Protein AF-A0A7S4KNK4-F1 (afdb_monomer)

Radius of gyration: 33.89 Å; Cα contacts (8 Å, |Δi|>4): 98; chains: 1; bounding box: 85×74×109 Å

Mean predicted aligned error: 18.56 Å

Organism: Guillardia theta (NCBI:txid55529)

Foldseek 3Di:
DDDDDDPDDPPPPPPPPPDPPPLVVLLVVLVVLLVVLLVQLVVCLVVLDLVSLVVSLVSLVVSLVSLVVSLVQLVCLLVVNDDDDDCDDCPDPVVVVSNVVSVVSNVSSVVSSVSSVVSSVVSVVSSCVSVDPDDDDDDDDDDDDDDDDDDDDDDPPPDDDDDDDDDDDDDDDDDDDDDDDDDDDD

Solvent-accessible surface area (backbone atoms only — not comparable to full-atom values): 12192 Å² total; per-residue (Å²): 137,84,86,83,84,80,84,77,78,80,76,82,76,78,74,75,79,68,68,85,71,55,60,70,60,50,53,52,51,52,50,55,52,50,54,52,45,51,55,49,44,51,52,25,65,74,67,60,39,64,71,54,35,49,53,44,44,52,54,44,54,54,50,42,52,51,46,52,53,52,42,53,55,26,50,38,29,46,74,68,49,75,88,68,93,77,79,63,52,67,88,41,74,62,24,44,49,50,32,54,47,28,44,52,49,33,54,52,43,54,52,50,41,53,51,48,52,52,52,42,54,51,49,54,52,51,40,50,58,66,76,51,88,80,83,88,90,81,85,87,82,83,88,82,88,80,90,80,85,88,87,78,90,84,84,85,85,80,83,83,80,85,80,88,88,84,85,86,88,79,89,78,86,88,84,87,82,83,88,84,86,81,82,85,89,135

Nearest PDB structures (foldseek):
  9had-assembly1_A  TM=7.479E-01  e=1.765E-01  Dermatophagoides farinae
  3l39-assembly1_A  TM=7.041E-01  e=2.746E+00  Bacteroides thetaiotaomicron VPI-5482
  6xmd-assembly1_B  TM=5.852E-01  e=2.223E+00  Thermochaetoides thermophila
  5j7y-assembly1_BC  TM=4.737E-01  e=8.770E+00  Ovis aries
  6ymy-assembly1_c  TM=3.583E-01  e=7.892E+00  Saccharomyces cerevisiae S288C

pLDDT: mean 70.15, std 20.58, range [33.59, 95.94]

Structure (mmCIF, N/CA/C/O backbone):
data_AF-A0A7S4KNK4-F1
#
_entry.id   AF-A0A7S4KNK4-F1
#
loop_
_atom_site.group_PDB
_atom_site.id
_atom_site.type_symbol
_atom_site.label_atom_id
_atom_site.label_alt_id
_atom_site.label_comp_id
_atom_site.label_asym_id
_atom_site.label_entity_id
_atom_site.label_seq_id
_atom_site.pdbx_PDB_ins_code
_atom_site.Cartn_x
_atom_site.Cartn_y
_atom_site.Cartn_z
_atom_site.occupancy
_atom_site.B_iso_or_equiv
_atom_site.auth_seq_id
_atom_site.auth_comp_id
_atom_site.auth_asym_id
_atom_site.auth_atom_id
_atom_site.pdbx_PDB_model_num
ATOM 1 N N . ASP A 1 1 ? -10.695 42.455 -49.113 1.00 53.22 1 ASP A N 1
ATOM 2 C CA . ASP A 1 1 ? -10.618 41.002 -49.326 1.00 53.22 1 ASP A CA 1
ATOM 3 C C . ASP A 1 1 ? -9.228 40.710 -49.850 1.00 53.22 1 ASP A C 1
ATOM 5 O O . ASP A 1 1 ? -8.854 41.323 -50.839 1.00 53.22 1 ASP A O 1
ATOM 9 N N . ASP A 1 2 ? -8.345 40.010 -49.150 1.00 49.38 2 ASP A N 1
ATOM 10 C CA . ASP A 1 2 ? -8.571 38.885 -48.242 1.00 49.38 2 ASP A CA 1
ATOM 11 C C . ASP A 1 2 ? -7.793 39.028 -46.924 1.00 49.38 2 ASP A C 1
ATOM 13 O O . ASP A 1 2 ? -6.618 39.401 -46.905 1.00 49.38 2 ASP A O 1
ATOM 17 N N . SER A 1 3 ? -8.489 38.727 -45.827 1.00 52.53 3 SER A N 1
ATOM 18 C CA . SER A 1 3 ? -7.924 38.469 -44.504 1.00 52.53 3 SER A CA 1
ATOM 19 C C . SER A 1 3 ? -7.577 36.985 -44.428 1.00 52.53 3 SER A C 1
ATOM 21 O O . SER A 1 3 ? -8.482 36.156 -44.406 1.00 52.53 3 SER A O 1
ATOM 23 N N . GLU A 1 4 ? -6.294 36.644 -44.363 1.00 60.75 4 GLU A N 1
ATOM 24 C CA . GLU A 1 4 ? -5.870 35.285 -44.020 1.00 60.75 4 GLU A CA 1
ATOM 25 C C . GLU A 1 4 ? -5.619 35.223 -42.510 1.00 60.75 4 GLU A C 1
ATOM 27 O O . GLU A 1 4 ? -4.623 35.731 -41.989 1.00 60.75 4 GLU A O 1
ATOM 32 N N . GLU A 1 5 ? -6.584 34.636 -41.804 1.00 57.47 5 GLU A N 1
ATOM 33 C CA . GLU A 1 5 ? -6.484 34.282 -40.395 1.00 57.47 5 GLU A CA 1
ATOM 34 C C . GLU A 1 5 ? -5.661 32.997 -40.242 1.00 57.47 5 GLU A C 1
ATOM 36 O O . GLU A 1 5 ? -6.123 31.897 -40.537 1.00 57.47 5 GLU A O 1
ATOM 41 N N . GLY A 1 6 ? -4.427 33.131 -39.759 1.00 46.84 6 GLY A N 1
ATOM 42 C CA . GLY A 1 6 ? -3.633 32.013 -39.258 1.00 46.84 6 GLY A CA 1
ATOM 43 C C . GLY A 1 6 ? -3.828 31.876 -37.753 1.00 46.84 6 GLY A C 1
ATOM 44 O O . GLY A 1 6 ? -3.065 32.449 -36.981 1.00 46.84 6 GLY A O 1
ATOM 45 N N . SER A 1 7 ? -4.862 31.145 -37.335 1.00 54.66 7 SER A N 1
ATOM 46 C CA . SER A 1 7 ? -5.068 30.763 -35.935 1.00 54.66 7 SER A CA 1
ATOM 47 C C . SER A 1 7 ? -4.079 29.649 -35.578 1.00 54.66 7 SER A C 1
ATOM 49 O O . SER A 1 7 ? -4.314 28.474 -35.852 1.00 54.66 7 SER A O 1
ATOM 51 N N . GLY A 1 8 ? -2.922 30.034 -35.040 1.00 44.44 8 GLY A N 1
ATOM 52 C CA . GLY A 1 8 ? -2.009 29.112 -34.375 1.00 44.44 8 GLY A CA 1
ATOM 53 C C . GLY A 1 8 ? -2.548 28.828 -32.981 1.00 44.44 8 GLY A C 1
ATOM 54 O O . GLY A 1 8 ? -2.386 29.652 -32.087 1.00 44.44 8 GLY A O 1
ATOM 55 N N . SER A 1 9 ? -3.234 27.700 -32.812 1.00 46.94 9 SER A N 1
ATOM 56 C CA . SER A 1 9 ? -3.520 27.161 -31.487 1.00 46.94 9 SER A CA 1
ATOM 57 C C . SER A 1 9 ? -2.204 26.669 -30.897 1.00 46.94 9 SER A C 1
ATOM 59 O O . SER A 1 9 ? -1.678 25.638 -31.315 1.00 46.94 9 SER A O 1
ATOM 61 N N . GLU A 1 10 ? -1.656 27.461 -29.984 1.00 48.28 10 GLU A N 1
ATOM 62 C CA . GLU A 1 10 ? -0.602 27.055 -29.066 1.00 48.28 10 GLU A CA 1
ATOM 63 C C . GLU A 1 10 ? -1.179 25.896 -28.242 1.00 48.28 10 GLU A C 1
ATOM 65 O O . GLU A 1 10 ? -2.102 26.078 -27.450 1.00 48.28 10 GLU A O 1
ATOM 70 N N . GLU A 1 11 ? -0.748 24.672 -28.549 1.00 49.72 11 GLU A N 1
ATOM 71 C CA . GLU A 1 11 ? -1.028 23.514 -27.710 1.00 49.72 11 GLU A CA 1
ATOM 72 C C . GLU A 1 11 ? -0.251 23.737 -26.411 1.00 49.72 11 GLU A C 1
ATOM 74 O O . GLU A 1 11 ? 0.980 23.729 -26.413 1.00 49.72 11 GLU A O 1
ATOM 79 N N . ASP A 1 12 ? -0.985 24.013 -25.331 1.00 43.31 12 ASP A N 1
ATOM 80 C CA . ASP A 1 12 ? -0.487 23.976 -23.962 1.00 43.31 12 ASP A CA 1
ATOM 81 C C . ASP A 1 12 ? 0.091 22.573 -23.713 1.00 43.31 12 ASP A C 1
ATOM 83 O O . ASP A 1 12 ? -0.617 21.617 -23.386 1.00 43.31 12 ASP A O 1
ATOM 87 N N . GLU A 1 13 ? 1.396 22.431 -23.938 1.00 51.00 13 GLU A N 1
ATOM 88 C CA . GLU A 1 13 ? 2.185 21.337 -23.400 1.00 51.00 13 GLU A CA 1
ATOM 89 C C . GLU A 1 13 ? 2.193 21.528 -21.881 1.00 51.00 13 GLU A C 1
ATOM 91 O O . GLU A 1 13 ? 3.055 22.206 -21.321 1.00 51.00 13 GLU A O 1
ATOM 96 N N . ASP A 1 14 ? 1.194 20.948 -21.213 1.00 45.91 14 ASP A N 1
ATOM 97 C CA . ASP A 1 14 ? 1.270 20.612 -19.797 1.00 45.91 14 ASP A CA 1
ATOM 98 C C . ASP A 1 14 ? 2.459 19.648 -19.638 1.00 45.91 14 ASP A C 1
ATOM 100 O O . ASP A 1 14 ? 2.319 18.420 -19.639 1.00 45.91 14 ASP A O 1
ATOM 104 N N . GLU A 1 15 ? 3.667 20.212 -19.558 1.00 47.59 15 GLU A N 1
ATOM 105 C CA . GLU A 1 15 ? 4.835 19.569 -18.985 1.00 47.59 15 GLU A CA 1
ATOM 106 C C . GLU A 1 15 ? 4.493 19.304 -17.516 1.00 47.59 15 GLU A C 1
ATOM 108 O O . GLU A 1 15 ? 4.833 20.066 -16.614 1.00 47.59 15 GLU A O 1
ATOM 113 N N . ASP A 1 16 ? 3.758 18.214 -17.288 1.00 43.91 16 ASP A N 1
ATOM 114 C CA . ASP A 1 16 ? 3.679 17.534 -16.008 1.00 43.91 16 ASP A CA 1
ATOM 115 C C . ASP A 1 16 ? 5.130 17.202 -15.649 1.00 43.91 16 ASP A C 1
ATOM 117 O O . ASP A 1 16 ? 5.716 16.220 -16.125 1.00 43.91 16 ASP A O 1
ATOM 121 N N . GLU A 1 17 ? 5.756 18.112 -14.896 1.00 44.28 17 GLU A N 1
ATOM 122 C CA . GLU A 1 17 ? 7.010 17.929 -14.183 1.00 44.28 17 GLU A CA 1
ATOM 123 C C . GLU A 1 17 ? 6.785 16.822 -13.149 1.00 44.28 17 GLU A C 1
ATOM 125 O O . GLU A 1 17 ? 6.760 17.040 -11.940 1.00 44.28 17 GLU A O 1
ATOM 130 N N . GLY A 1 18 ? 6.586 15.601 -13.644 1.00 46.00 18 GLY A N 1
ATOM 131 C CA . GLY A 1 18 ? 6.633 14.395 -12.861 1.00 46.00 18 GLY A CA 1
ATOM 132 C C . GLY A 1 18 ? 8.036 14.323 -12.302 1.00 46.00 18 GLY A C 1
ATOM 133 O O . GLY A 1 18 ? 8.962 13.906 -13.001 1.00 46.00 18 GLY A O 1
ATOM 134 N N . GLU A 1 19 ? 8.179 14.783 -11.058 1.00 52.16 19 GLU A N 1
ATOM 135 C CA . GLU A 1 19 ? 9.300 14.470 -10.191 1.00 52.16 19 GLU A CA 1
ATOM 136 C C . GLU A 1 19 ? 9.670 13.015 -10.473 1.00 52.16 19 GLU A C 1
ATOM 138 O O . GLU A 1 19 ? 8.791 12.146 -10.458 1.00 52.16 19 GLU A O 1
ATOM 143 N N . ASP A 1 20 ? 10.934 12.772 -10.829 1.00 52.50 20 ASP A N 1
ATOM 144 C CA . ASP A 1 20 ? 11.477 11.438 -11.064 1.00 52.50 20 ASP A CA 1
ATOM 145 C C . ASP A 1 20 ? 11.310 10.629 -9.765 1.00 52.50 20 ASP A C 1
ATOM 147 O O . ASP A 1 20 ? 12.212 10.530 -8.933 1.00 52.50 20 ASP A O 1
ATOM 151 N N . GLU A 1 21 ? 10.111 10.100 -9.529 1.00 59.12 21 GLU A N 1
ATOM 152 C CA . GLU A 1 21 ? 9.827 9.269 -8.383 1.00 59.12 21 GLU A CA 1
ATOM 153 C C . GLU A 1 21 ? 10.603 7.988 -8.627 1.00 59.12 21 GLU A C 1
ATOM 155 O O . GLU A 1 21 ? 10.196 7.136 -9.419 1.00 59.12 21 GLU A O 1
ATOM 160 N N . ASP A 1 22 ? 11.731 7.837 -7.941 1.00 73.00 22 ASP A N 1
ATOM 161 C CA . ASP A 1 22 ? 12.399 6.555 -7.817 1.00 73.00 22 ASP A CA 1
ATOM 162 C C . ASP A 1 22 ? 11.408 5.571 -7.172 1.00 73.00 22 ASP A C 1
ATOM 164 O O . ASP A 1 22 ? 11.349 5.423 -5.948 1.00 73.00 22 ASP A O 1
ATOM 168 N N . LEU A 1 23 ? 10.611 4.882 -7.998 1.00 76.06 23 LEU A N 1
ATOM 169 C CA . LEU A 1 23 ? 9.603 3.916 -7.558 1.00 76.06 23 LEU A CA 1
ATOM 170 C C . LEU A 1 23 ? 10.163 2.908 -6.537 1.00 76.06 23 LEU A C 1
ATOM 172 O O . LEU A 1 23 ? 9.460 2.615 -5.568 1.00 76.06 23 LEU A O 1
ATOM 176 N N . PRO A 1 24 ? 11.405 2.396 -6.670 1.00 78.25 24 PRO A N 1
ATOM 177 C CA . PRO A 1 24 ? 11.991 1.535 -5.645 1.00 78.25 24 PRO A CA 1
ATOM 178 C C . PRO A 1 24 ? 12.138 2.227 -4.282 1.00 78.25 24 PRO A C 1
ATOM 180 O O . PRO A 1 24 ? 11.849 1.625 -3.246 1.00 78.25 24 PRO A O 1
ATOM 183 N N . ASN A 1 25 ? 12.549 3.497 -4.266 1.00 83.38 25 ASN A N 1
ATOM 184 C CA . ASN A 1 25 ? 12.674 4.287 -3.040 1.00 83.38 25 ASN A CA 1
ATOM 185 C C . ASN A 1 25 ? 11.296 4.564 -2.430 1.00 83.38 25 ASN A C 1
ATOM 187 O O . ASN A 1 25 ? 11.129 4.441 -1.214 1.00 83.38 25 ASN A O 1
ATOM 191 N N . LEU A 1 26 ? 10.289 4.829 -3.267 1.00 86.62 26 LEU A N 1
ATOM 192 C CA . LEU A 1 26 ? 8.903 4.985 -2.832 1.00 86.62 26 LEU A CA 1
ATOM 193 C C . LEU A 1 26 ? 8.354 3.698 -2.197 1.00 86.62 26 LEU A C 1
ATOM 195 O O . LEU A 1 26 ? 7.814 3.744 -1.095 1.00 86.62 26 LEU A O 1
ATOM 199 N N . VAL A 1 27 ? 8.534 2.539 -2.838 1.00 88.38 27 VAL A N 1
ATOM 200 C CA . VAL A 1 27 ? 8.079 1.237 -2.313 1.00 88.38 27 VAL A CA 1
ATOM 201 C C . VAL A 1 27 ? 8.729 0.925 -0.964 1.00 88.38 27 VAL A C 1
ATOM 203 O O . VAL A 1 27 ? 8.041 0.491 -0.042 1.00 88.38 27 VAL A O 1
ATOM 206 N N . ASN A 1 28 ? 10.032 1.184 -0.818 1.00 90.56 28 ASN A N 1
ATOM 207 C CA . ASN A 1 28 ? 10.734 0.995 0.454 1.00 90.56 28 ASN A CA 1
ATOM 208 C C . ASN A 1 28 ? 10.228 1.960 1.543 1.00 90.56 28 ASN A C 1
ATOM 210 O O . ASN A 1 28 ? 10.037 1.554 2.689 1.00 90.56 28 ASN A O 1
ATOM 214 N N . SER A 1 29 ? 9.969 3.223 1.192 1.00 91.06 29 SER A N 1
ATOM 215 C CA . SER A 1 29 ? 9.400 4.218 2.112 1.00 91.06 29 SER A CA 1
ATOM 216 C C . SER A 1 29 ? 8.001 3.816 2.596 1.00 91.06 29 SER A C 1
ATOM 218 O O . SER A 1 29 ? 7.713 3.847 3.796 1.00 91.06 29 SER A O 1
ATOM 220 N N . LEU A 1 30 ? 7.141 3.360 1.681 1.00 91.94 30 LEU A N 1
ATOM 221 C CA . LEU A 1 30 ? 5.795 2.887 2.004 1.00 91.94 30 LEU A CA 1
ATOM 222 C C . LEU A 1 30 ? 5.817 1.642 2.896 1.00 91.94 30 LEU A C 1
ATOM 224 O O . LEU A 1 30 ? 4.987 1.525 3.796 1.00 91.94 30 LEU A O 1
ATOM 228 N N . GLU A 1 31 ? 6.787 0.745 2.714 1.00 92.50 31 GLU A N 1
ATOM 229 C CA . GLU A 1 31 ? 6.955 -0.416 3.592 1.00 92.50 31 GLU A CA 1
ATOM 230 C C . GLU A 1 31 ? 7.345 -0.009 5.019 1.00 92.50 31 GLU A C 1
ATOM 232 O O . GLU A 1 31 ? 6.756 -0.497 5.985 1.00 92.50 31 GLU A O 1
ATOM 237 N N . ALA A 1 32 ? 8.276 0.937 5.170 1.00 92.88 32 ALA A N 1
ATOM 238 C CA . ALA A 1 32 ? 8.652 1.463 6.482 1.00 92.88 32 ALA A CA 1
ATOM 239 C C . ALA A 1 32 ? 7.460 2.139 7.182 1.00 92.88 32 ALA A C 1
ATOM 241 O O . ALA A 1 32 ? 7.225 1.934 8.377 1.00 92.88 32 ALA A O 1
ATOM 242 N N . ARG A 1 33 ? 6.661 2.904 6.428 1.00 93.12 33 ARG A N 1
ATOM 243 C CA . ARG A 1 33 ? 5.430 3.531 6.930 1.00 93.12 33 ARG A CA 1
ATOM 244 C C . ARG A 1 33 ? 4.365 2.505 7.302 1.00 93.12 33 ARG A C 1
ATOM 246 O O . ARG A 1 33 ? 3.682 2.693 8.306 1.00 93.12 33 ARG A O 1
ATOM 253 N N . LEU A 1 34 ? 4.246 1.409 6.553 1.00 93.12 34 LEU A N 1
ATOM 254 C CA . LEU A 1 34 ? 3.358 0.300 6.895 1.00 93.12 34 LEU A CA 1
ATOM 255 C C . LEU A 1 34 ? 3.761 -0.363 8.210 1.00 93.12 34 LEU A C 1
ATOM 257 O O . LEU A 1 34 ? 2.896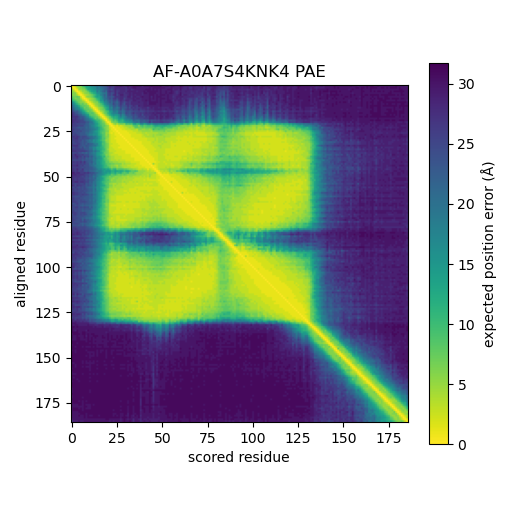 -0.662 9.033 1.00 93.12 34 LEU A O 1
ATOM 261 N N . GLU A 1 35 ? 5.053 -0.571 8.439 1.00 93.06 35 GLU A N 1
ATOM 262 C CA . GLU A 1 35 ? 5.523 -1.161 9.691 1.00 93.06 35 GLU A CA 1
ATOM 263 C C . GLU A 1 35 ? 5.278 -0.220 10.881 1.00 93.06 35 GLU A C 1
ATOM 265 O O . GLU A 1 35 ? 4.745 -0.636 11.914 1.00 93.06 35 GLU A O 1
ATOM 270 N N . ALA A 1 36 ? 5.538 1.080 10.711 1.00 92.44 36 ALA A N 1
ATOM 271 C CA . ALA A 1 36 ? 5.180 2.095 11.701 1.00 92.44 36 ALA A CA 1
ATOM 272 C C . ALA A 1 36 ? 3.667 2.109 11.989 1.00 92.44 36 ALA A C 1
ATOM 274 O O . ALA A 1 36 ? 3.255 2.153 13.154 1.00 92.44 36 ALA A O 1
ATOM 275 N N . PHE A 1 37 ? 2.838 1.996 10.947 1.00 92.56 37 PHE A N 1
ATOM 276 C CA . PHE A 1 37 ? 1.388 1.899 11.076 1.00 92.56 37 PHE A CA 1
ATOM 277 C C . PHE A 1 37 ? 0.962 0.653 11.860 1.00 92.56 37 PHE A C 1
ATOM 279 O O . PHE A 1 37 ? 0.144 0.775 12.766 1.00 92.56 37 PHE A O 1
ATOM 286 N N . LYS A 1 38 ? 1.540 -0.528 11.608 1.00 91.88 38 LYS A N 1
ATOM 287 C CA . LYS A 1 38 ? 1.240 -1.745 12.389 1.00 91.88 38 LYS A CA 1
ATOM 288 C C . LYS A 1 38 ? 1.546 -1.565 13.874 1.00 91.88 38 LYS A C 1
ATOM 290 O O . LYS A 1 38 ? 0.738 -1.944 14.724 1.00 91.88 38 LYS A O 1
ATOM 295 N N . HIS A 1 39 ? 2.682 -0.953 14.206 1.00 91.31 39 HIS A N 1
ATOM 296 C CA . HIS A 1 39 ? 3.023 -0.642 15.594 1.00 91.31 39 HIS A CA 1
ATOM 297 C C . HIS A 1 39 ? 2.025 0.335 16.227 1.00 91.31 39 HIS A C 1
ATOM 299 O O . HIS A 1 39 ? 1.613 0.143 17.376 1.00 91.31 39 HIS A O 1
ATOM 305 N N . GLN A 1 40 ? 1.608 1.361 15.483 1.00 88.88 40 GLN A N 1
ATOM 306 C CA . GLN A 1 40 ? 0.597 2.315 15.930 1.00 88.88 40 GLN A CA 1
ATOM 307 C C . GLN A 1 40 ? -0.770 1.641 16.116 1.00 88.88 40 GLN A C 1
ATOM 309 O O . GLN A 1 40 ? -1.406 1.827 17.151 1.00 88.88 40 GLN A O 1
ATOM 314 N N . ALA A 1 41 ? -1.186 0.800 15.168 1.00 88.56 41 ALA A N 1
ATOM 315 C CA . ALA A 1 41 ? -2.419 0.029 15.213 1.00 88.56 41 ALA A CA 1
ATOM 316 C C . ALA A 1 41 ? -2.445 -0.897 16.432 1.00 88.56 41 ALA A C 1
ATOM 318 O O . ALA A 1 41 ? -3.437 -0.932 17.156 1.00 88.56 41 ALA A O 1
ATOM 319 N N . LYS A 1 42 ? -1.340 -1.597 16.718 1.00 90.81 42 LYS A N 1
ATOM 320 C CA . LYS A 1 42 ? -1.215 -2.441 17.911 1.00 90.81 42 LYS A CA 1
ATOM 321 C C . LYS A 1 42 ? -1.406 -1.632 19.198 1.00 90.81 42 LYS A C 1
ATOM 323 O O . LYS A 1 42 ? -2.250 -1.995 20.013 1.00 90.81 42 LYS A O 1
ATOM 328 N N . ARG A 1 43 ? -0.709 -0.498 19.339 1.00 88.19 43 ARG A N 1
ATOM 329 C CA . ARG A 1 43 ? -0.883 0.406 20.493 1.00 88.19 43 ARG A CA 1
ATOM 330 C C . ARG A 1 43 ? -2.312 0.940 20.601 1.00 88.19 43 ARG A C 1
ATOM 332 O O . ARG A 1 43 ? -2.865 0.993 21.695 1.00 88.19 43 ARG A O 1
ATOM 339 N N . GLY A 1 44 ? -2.934 1.300 19.478 1.00 85.25 44 GLY A N 1
ATOM 340 C CA . GLY A 1 44 ? -4.329 1.741 19.434 1.00 85.25 44 GLY A CA 1
ATOM 341 C C . GLY A 1 44 ? -5.292 0.666 19.946 1.00 85.25 44 GLY A C 1
ATOM 342 O O . GLY A 1 44 ? -6.148 0.955 20.783 1.00 85.25 44 GLY A O 1
ATOM 343 N N . LYS A 1 45 ? -5.109 -0.588 19.508 1.00 86.81 45 LYS A N 1
ATOM 344 C CA . LYS A 1 45 ? -5.899 -1.746 19.964 1.00 86.81 45 LYS A CA 1
ATOM 345 C C . LYS A 1 45 ? -5.715 -2.031 21.455 1.00 86.81 45 LYS A C 1
ATOM 347 O O . LYS A 1 45 ? -6.683 -2.405 22.109 1.00 86.81 45 LYS A O 1
ATOM 352 N N . GLU A 1 46 ? -4.510 -1.851 21.992 1.00 88.00 46 GLU A N 1
ATOM 353 C CA . GLU A 1 46 ? -4.221 -2.025 23.424 1.00 88.00 46 GLU A CA 1
ATOM 354 C C . GLU A 1 46 ? -4.900 -0.945 24.277 1.00 88.00 46 GLU A C 1
ATOM 356 O O . GLU A 1 46 ? -5.512 -1.261 25.295 1.00 88.00 46 GLU A O 1
ATOM 361 N N . MET A 1 47 ? -4.857 0.317 23.839 1.00 84.62 47 MET A N 1
ATOM 362 C CA . MET A 1 47 ? -5.466 1.432 24.572 1.00 84.62 47 MET A CA 1
ATOM 363 C C . MET A 1 47 ? -6.999 1.442 24.506 1.00 84.62 47 MET A C 1
ATOM 365 O O . MET A 1 47 ? -7.632 2.035 25.377 1.00 84.62 47 MET A O 1
ATOM 369 N N . LYS A 1 48 ? -7.599 0.832 23.470 1.00 81.50 48 LYS A N 1
ATOM 370 C CA . LYS A 1 48 ? -9.059 0.765 23.229 1.00 81.50 48 LYS A CA 1
ATOM 371 C C . LYS A 1 48 ? -9.782 2.120 23.310 1.00 81.50 48 LYS A C 1
ATOM 373 O O . LYS A 1 48 ? -10.981 2.178 23.571 1.00 81.50 48 LYS A O 1
ATOM 378 N N . ASN A 1 49 ? -9.063 3.216 23.086 1.00 85.31 49 ASN A N 1
ATOM 379 C CA . ASN A 1 49 ? -9.624 4.557 23.105 1.00 85.31 49 ASN A CA 1
ATOM 380 C C . ASN A 1 49 ? -10.177 4.882 21.712 1.00 85.31 49 ASN A C 1
ATOM 382 O O . ASN A 1 49 ? -9.464 4.808 20.714 1.00 85.31 49 ASN A O 1
ATOM 386 N N . VAL A 1 50 ? -11.458 5.243 21.652 1.00 86.06 50 VAL A N 1
ATOM 387 C CA . VAL A 1 50 ? -12.192 5.509 20.404 1.00 86.06 50 VAL A CA 1
ATOM 388 C C . VAL A 1 50 ? -11.492 6.575 19.554 1.00 86.06 50 VAL A C 1
ATOM 390 O O . VAL A 1 50 ? -11.333 6.395 18.349 1.00 86.06 50 VAL A O 1
ATOM 393 N N . THR A 1 51 ? -10.995 7.647 20.172 1.00 87.62 51 THR A N 1
ATOM 394 C CA . THR A 1 51 ? -10.304 8.740 19.474 1.00 87.62 51 THR A CA 1
ATOM 395 C C . THR A 1 51 ? -8.950 8.298 18.924 1.00 87.62 51 THR A C 1
ATOM 397 O O . THR A 1 51 ? -8.580 8.681 17.815 1.00 87.62 51 THR A O 1
ATOM 400 N N . THR A 1 52 ? -8.184 7.492 19.671 1.00 87.06 52 THR A N 1
ATOM 401 C CA . THR A 1 52 ? -6.883 7.004 19.182 1.00 87.06 52 THR A CA 1
ATOM 402 C C . THR A 1 52 ? -7.056 5.960 18.086 1.00 87.06 52 THR A C 1
ATOM 404 O O . THR A 1 52 ? -6.333 6.008 17.094 1.00 87.06 52 THR A O 1
ATOM 407 N N . LEU A 1 53 ? -8.042 5.069 18.215 1.00 87.81 53 LEU A N 1
ATOM 408 C CA . LEU A 1 53 ? -8.421 4.106 17.183 1.00 87.81 53 LEU A CA 1
ATOM 409 C C . LEU A 1 53 ? -8.891 4.806 15.904 1.00 87.81 53 LEU A C 1
ATOM 411 O O . LEU A 1 53 ? -8.448 4.421 14.826 1.00 87.81 53 LEU A O 1
ATOM 415 N N . GLY A 1 54 ? -9.710 5.858 16.019 1.00 88.75 54 GLY A N 1
ATOM 416 C CA . GLY A 1 54 ? -10.141 6.682 14.886 1.00 88.75 54 GLY A CA 1
ATOM 417 C C . GLY A 1 54 ? -8.959 7.287 14.128 1.00 88.75 54 GLY A C 1
ATOM 418 O O . GLY A 1 54 ? -8.828 7.067 12.928 1.00 88.75 54 GLY A O 1
ATOM 419 N N . LYS A 1 55 ? -8.020 7.924 14.842 1.00 91.00 55 LYS A N 1
ATOM 420 C CA . LYS A 1 55 ? -6.790 8.463 14.234 1.00 91.00 55 LYS A CA 1
ATOM 421 C C . LYS A 1 55 ? -5.942 7.391 13.549 1.00 91.00 55 LYS A C 1
ATOM 423 O O . LYS A 1 55 ? -5.371 7.651 12.500 1.00 91.00 55 LYS A O 1
ATOM 428 N N . CYS A 1 56 ? -5.841 6.193 14.131 1.00 87.69 56 CYS A N 1
ATOM 429 C CA . CYS A 1 56 ? -5.130 5.085 13.486 1.00 87.69 56 CYS A CA 1
ATOM 430 C C . CYS A 1 56 ? -5.843 4.642 12.202 1.00 87.69 56 CYS A C 1
ATOM 432 O O . CYS A 1 56 ? -5.196 4.317 11.218 1.00 87.69 56 CYS A O 1
ATOM 434 N N . ILE A 1 57 ? -7.174 4.616 12.190 1.00 91.19 57 ILE A N 1
ATOM 435 C CA . ILE A 1 57 ? -7.929 4.248 10.990 1.00 91.19 57 ILE A CA 1
ATOM 436 C C . ILE A 1 57 ? -7.706 5.276 9.879 1.00 91.19 57 ILE A C 1
ATOM 438 O O . ILE A 1 57 ? -7.408 4.878 8.761 1.00 91.19 57 ILE A O 1
ATOM 442 N N . GLU A 1 58 ? -7.753 6.572 10.190 1.00 92.12 58 GLU A N 1
ATOM 443 C CA . GLU A 1 58 ? -7.476 7.638 9.219 1.00 92.12 58 GLU A CA 1
ATOM 444 C C . GLU A 1 58 ? -6.063 7.530 8.629 1.00 92.12 58 GLU A C 1
ATOM 446 O O . GLU A 1 58 ? -5.895 7.603 7.411 1.00 92.12 58 GLU A O 1
ATOM 451 N N . THR A 1 59 ? -5.041 7.299 9.465 1.00 91.31 59 THR A N 1
ATOM 452 C CA . THR A 1 59 ? -3.665 7.132 8.969 1.00 91.31 59 THR A CA 1
ATOM 453 C C . THR A 1 59 ? -3.505 5.878 8.117 1.00 91.31 59 THR A C 1
ATOM 455 O O . THR A 1 59 ? -2.789 5.906 7.116 1.00 91.31 59 THR A O 1
ATOM 458 N N . GLY A 1 60 ? -4.174 4.784 8.483 1.00 90.88 60 GLY A N 1
ATOM 459 C CA . GLY A 1 60 ? -4.172 3.561 7.691 1.00 90.88 60 GLY A CA 1
ATOM 460 C C . GLY A 1 60 ? -4.908 3.718 6.358 1.00 90.88 60 GLY A C 1
ATOM 461 O O . GLY A 1 60 ? -4.401 3.249 5.345 1.00 90.88 60 GLY A O 1
ATOM 462 N N . ASP A 1 61 ? -6.060 4.398 6.327 1.00 92.31 61 ASP A N 1
ATOM 463 C CA . ASP A 1 61 ? -6.823 4.641 5.095 1.00 92.31 61 ASP A CA 1
ATOM 464 C C . ASP A 1 61 ? -6.014 5.546 4.134 1.00 92.31 61 ASP A C 1
ATOM 466 O O . ASP A 1 61 ? -5.943 5.261 2.937 1.00 92.31 61 ASP A O 1
ATOM 470 N N . ALA A 1 62 ? -5.309 6.563 4.651 1.00 93.38 62 ALA A N 1
ATOM 471 C CA . ALA A 1 62 ? -4.384 7.381 3.858 1.00 93.38 62 ALA A CA 1
ATOM 472 C C . ALA A 1 62 ? -3.222 6.551 3.278 1.00 93.38 62 ALA A C 1
ATOM 474 O O . ALA A 1 62 ? -2.940 6.620 2.081 1.00 93.38 62 ALA A O 1
ATOM 475 N N . LEU A 1 63 ? -2.590 5.705 4.101 1.00 92.31 63 LEU A N 1
ATOM 476 C CA . LEU A 1 63 ? -1.522 4.811 3.648 1.00 92.31 63 LEU A CA 1
ATOM 477 C C . LEU A 1 63 ? -2.018 3.806 2.596 1.00 92.31 63 LEU A C 1
ATOM 479 O O . L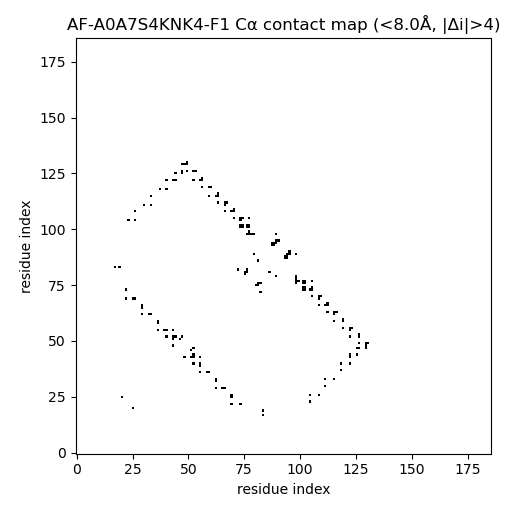EU A 1 63 ? -1.306 3.525 1.634 1.00 92.31 63 LEU A O 1
ATOM 483 N N . ALA A 1 64 ? -3.233 3.276 2.749 1.00 92.31 64 ALA A N 1
ATOM 484 C CA . ALA A 1 64 ? -3.840 2.387 1.764 1.00 92.31 64 ALA A CA 1
ATOM 485 C C . ALA 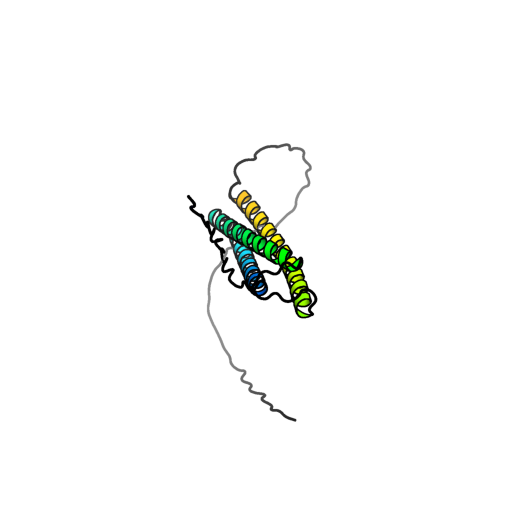A 1 64 ? -4.030 3.093 0.412 1.00 92.31 64 ALA A C 1
ATOM 487 O O . ALA A 1 64 ? -3.704 2.507 -0.620 1.00 92.31 64 ALA A O 1
ATOM 488 N N . GLY A 1 65 ? -4.481 4.352 0.415 1.00 92.56 65 GLY A N 1
ATOM 489 C CA . GLY A 1 65 ? -4.605 5.162 -0.800 1.00 92.56 65 GLY A CA 1
ATOM 490 C C . GLY A 1 65 ? -3.266 5.382 -1.510 1.00 92.56 65 GLY A C 1
ATOM 491 O O . GLY A 1 65 ? -3.170 5.225 -2.729 1.00 92.56 65 GLY A O 1
ATOM 492 N N . GLU A 1 66 ? -2.204 5.667 -0.757 1.00 92.00 66 GLU A N 1
ATOM 493 C CA . GLU A 1 66 ? -0.856 5.810 -1.319 1.00 92.00 66 GLU A CA 1
ATOM 494 C C . GLU A 1 66 ? -0.305 4.493 -1.880 1.00 92.00 66 GLU A C 1
ATOM 496 O O . GLU A 1 66 ? 0.251 4.471 -2.981 1.00 92.00 66 GLU A O 1
ATOM 501 N N . LEU A 1 67 ? -0.502 3.378 -1.169 1.00 92.31 67 LEU A N 1
ATOM 502 C CA . LEU A 1 67 ? -0.113 2.049 -1.644 1.00 92.31 67 LEU A CA 1
ATOM 503 C C . LEU A 1 67 ? -0.848 1.684 -2.944 1.00 92.31 67 LEU A C 1
ATOM 505 O O . LEU A 1 67 ? -0.225 1.167 -3.874 1.00 92.31 67 LEU A O 1
ATOM 509 N N . GLU A 1 68 ? -2.144 1.991 -3.048 1.00 92.81 68 GLU A N 1
ATOM 510 C CA . GLU A 1 68 ? -2.938 1.789 -4.266 1.00 92.81 68 GLU A CA 1
ATOM 511 C C . GLU A 1 68 ? -2.474 2.684 -5.424 1.00 92.81 68 GLU A C 1
ATOM 513 O O . GLU A 1 68 ? -2.380 2.214 -6.560 1.00 92.81 68 GLU A O 1
ATOM 518 N N . SER A 1 69 ? -2.125 3.945 -5.153 1.00 9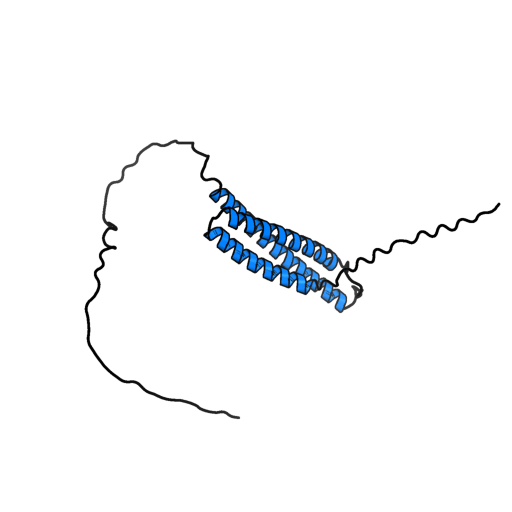0.94 69 SER A N 1
ATOM 519 C CA . SER A 1 69 ? -1.532 4.844 -6.151 1.00 90.94 69 SER A CA 1
ATOM 520 C C . SER A 1 69 ? -0.202 4.291 -6.674 1.00 90.94 69 SER A C 1
ATOM 522 O O . SER A 1 69 ? -0.022 4.112 -7.881 1.00 90.94 69 SER A O 1
ATOM 524 N N . CYS A 1 70 ? 0.691 3.885 -5.767 1.00 89.69 70 CYS A N 1
ATOM 525 C CA . CYS A 1 70 ? 1.951 3.233 -6.117 1.00 89.69 70 CYS A CA 1
ATOM 526 C C . CYS A 1 70 ? 1.717 1.931 -6.908 1.00 89.69 70 CYS A C 1
ATOM 528 O O . CYS A 1 70 ? 2.443 1.633 -7.855 1.00 89.69 70 CYS A O 1
ATOM 530 N N . HIS A 1 71 ? 0.669 1.166 -6.587 1.00 91.56 71 HIS A N 1
ATOM 531 C CA . HIS A 1 71 ? 0.340 -0.077 -7.288 1.00 91.56 71 HIS A CA 1
ATOM 532 C C . HIS A 1 71 ? -0.063 0.176 -8.741 1.00 91.56 71 HIS A C 1
ATOM 534 O O . HIS A 1 71 ? 0.357 -0.569 -9.628 1.00 91.56 71 HIS A O 1
ATOM 540 N N . LYS A 1 72 ? -0.817 1.249 -9.008 1.00 89.56 72 LYS A N 1
ATOM 541 C CA . LYS A 1 72 ? -1.136 1.677 -10.378 1.00 89.56 72 LYS A CA 1
ATOM 542 C C . LYS A 1 72 ? 0.135 2.032 -11.148 1.00 89.56 72 LYS A C 1
ATOM 544 O O . LYS A 1 72 ? 0.332 1.502 -12.240 1.00 89.56 72 LYS A O 1
ATOM 549 N N . LYS A 1 73 ? 1.035 2.826 -10.551 1.00 87.31 73 LYS A N 1
ATOM 550 C CA . LYS A 1 73 ? 2.319 3.196 -11.178 1.00 87.31 73 LYS A CA 1
ATOM 551 C C . LYS A 1 73 ? 3.169 1.958 -11.512 1.00 87.31 73 LYS A C 1
ATOM 553 O O . LYS A 1 73 ? 3.642 1.807 -12.638 1.00 87.31 73 LYS A O 1
ATOM 558 N N . LEU A 1 74 ? 3.283 1.018 -10.570 1.00 87.50 74 LEU A N 1
ATOM 559 C CA . LEU A 1 74 ? 3.995 -0.252 -10.763 1.00 87.50 74 LEU A CA 1
ATOM 560 C C . LEU A 1 74 ? 3.336 -1.160 -11.809 1.00 87.50 74 LEU A C 1
ATOM 562 O O . LEU A 1 74 ? 4.037 -1.880 -12.516 1.00 87.50 74 LEU A O 1
ATOM 566 N N . THR A 1 75 ? 2.006 -1.138 -11.925 1.00 88.06 75 THR A N 1
ATOM 567 C CA . THR A 1 75 ? 1.276 -1.924 -12.933 1.00 88.06 75 THR A CA 1
ATOM 568 C C . THR A 1 75 ? 1.608 -1.434 -14.339 1.00 88.06 75 THR A C 1
ATOM 570 O O . THR A 1 75 ? 1.929 -2.249 -15.206 1.00 88.06 75 THR A O 1
ATOM 573 N N . SER A 1 76 ? 1.617 -0.117 -14.558 1.00 84.06 76 SER A N 1
ATOM 574 C CA . SER A 1 76 ? 2.040 0.456 -15.839 1.00 84.06 76 SER A CA 1
ATOM 575 C C . SER A 1 76 ? 3.492 0.085 -16.147 1.00 84.06 76 SER A C 1
ATOM 577 O O . SER A 1 76 ? 3.765 -0.437 -17.230 1.00 84.06 76 SER A O 1
ATOM 579 N N . LEU A 1 77 ? 4.398 0.205 -15.169 1.00 81.25 77 LEU A N 1
ATOM 580 C CA . LEU A 1 77 ? 5.802 -0.180 -15.336 1.00 81.25 77 LEU A CA 1
ATOM 581 C C . LEU A 1 77 ? 5.952 -1.670 -15.700 1.00 81.25 77 LEU A C 1
ATOM 583 O O . LEU A 1 77 ? 6.677 -2.021 -16.630 1.00 81.25 77 LEU A O 1
ATOM 587 N N . ALA A 1 78 ? 5.218 -2.558 -15.024 1.00 81.12 78 ALA A N 1
ATOM 588 C CA . ALA A 1 78 ? 5.226 -4.000 -15.279 1.00 81.12 78 ALA A CA 1
ATOM 589 C C . ALA A 1 78 ? 4.622 -4.393 -16.642 1.00 81.12 78 ALA A C 1
ATOM 591 O O . ALA A 1 78 ? 4.965 -5.452 -17.184 1.00 81.12 78 ALA A O 1
ATOM 592 N N . SER A 1 79 ? 3.731 -3.558 -17.187 1.00 81.19 79 SER A N 1
ATOM 593 C CA . SER A 1 79 ? 3.173 -3.700 -18.539 1.00 81.19 79 SER A CA 1
ATOM 594 C C . SER A 1 79 ? 4.128 -3.206 -19.640 1.00 81.19 79 SER A C 1
ATOM 596 O O . SER A 1 79 ? 3.952 -3.539 -20.817 1.00 81.19 79 SER A O 1
ATOM 598 N N . GLY A 1 80 ? 5.194 -2.496 -19.252 1.00 69.94 80 GLY A N 1
ATOM 599 C CA . GLY A 1 80 ? 6.176 -1.892 -20.150 1.00 69.94 80 GLY A CA 1
ATOM 600 C C . GLY A 1 80 ? 5.833 -0.462 -20.572 1.00 69.94 80 GLY A C 1
ATOM 601 O O . GLY A 1 80 ? 6.444 0.042 -21.511 1.00 69.94 80 GLY A O 1
ATOM 602 N N . MET A 1 81 ? 4.871 0.181 -19.902 1.00 66.31 81 MET A N 1
ATOM 603 C CA . MET A 1 81 ? 4.629 1.621 -19.995 1.00 66.31 81 MET A CA 1
ATOM 604 C C . MET A 1 81 ? 5.556 2.307 -18.986 1.00 66.31 81 MET A C 1
ATOM 606 O O . MET A 1 81 ? 5.310 2.267 -17.781 1.00 66.31 81 MET A O 1
ATOM 610 N N . TYR A 1 82 ? 6.676 2.850 -19.463 1.00 65.12 82 TYR A N 1
ATOM 611 C CA . TYR A 1 82 ? 7.663 3.509 -18.607 1.00 65.12 82 TYR A CA 1
ATOM 612 C C . TYR A 1 82 ? 7.214 4.935 -18.278 1.00 65.12 82 TYR A C 1
ATOM 614 O O . TYR A 1 82 ? 6.877 5.700 -19.178 1.00 65.12 82 TYR A O 1
ATOM 622 N N . PHE A 1 83 ? 7.235 5.275 -16.990 1.00 56.75 83 PHE A N 1
ATOM 623 C CA . PHE A 1 83 ? 7.126 6.646 -16.502 1.00 56.75 83 PHE A CA 1
ATOM 624 C C . PHE A 1 83 ? 8.535 7.257 -16.461 1.00 56.75 83 PHE A C 1
ATOM 626 O O . PHE A 1 83 ? 9.429 6.665 -15.857 1.00 56.75 83 PHE A O 1
ATOM 633 N N . GLY A 1 84 ? 8.744 8.396 -17.127 1.00 57.28 84 GLY A N 1
ATOM 634 C CA . GLY A 1 84 ? 9.987 9.178 -17.067 1.00 57.28 84 GLY A CA 1
ATOM 635 C C . GLY A 1 84 ? 10.666 9.451 -18.418 1.00 57.28 84 GLY A C 1
ATOM 636 O O . GLY A 1 84 ? 10.395 8.805 -19.430 1.00 57.28 84 GLY A O 1
ATOM 637 N N . LYS A 1 85 ? 11.599 10.417 -18.420 1.00 52.06 85 LYS A N 1
ATOM 638 C CA . LYS A 1 85 ? 12.302 10.937 -19.617 1.00 52.06 85 LYS A CA 1
ATOM 639 C C . LYS A 1 85 ? 13.353 9.974 -20.201 1.00 52.06 85 LYS A C 1
ATOM 641 O O . LYS A 1 85 ? 13.781 10.136 -21.342 1.00 52.06 85 LYS A O 1
ATOM 646 N N . LYS A 1 86 ? 13.778 8.948 -19.451 1.00 56.56 86 LYS A N 1
ATOM 647 C CA . LYS A 1 86 ? 14.734 7.925 -19.918 1.00 56.56 86 LYS A CA 1
ATOM 648 C C . LYS A 1 86 ? 13.996 6.710 -20.473 1.00 56.56 86 LYS A C 1
ATOM 650 O O . LYS A 1 86 ? 13.723 5.741 -19.768 1.00 56.56 86 LYS A O 1
ATOM 655 N N . THR A 1 87 ? 13.722 6.740 -21.771 1.00 56.56 87 THR A N 1
ATOM 656 C CA . THR A 1 87 ? 13.166 5.614 -22.527 1.00 56.56 87 THR A CA 1
ATOM 657 C C . THR A 1 87 ? 14.225 4.530 -22.741 1.00 56.56 87 THR A C 1
ATOM 659 O O . THR A 1 87 ? 14.824 4.384 -23.806 1.00 56.56 87 THR A O 1
ATOM 662 N N . VAL A 1 88 ? 14.486 3.721 -21.712 1.00 63.53 88 VAL A N 1
ATOM 663 C CA . VAL A 1 88 ? 15.286 2.507 -21.895 1.00 63.53 88 VAL A CA 1
ATOM 664 C C . VAL A 1 88 ? 14.470 1.538 -22.748 1.00 63.53 88 VAL A C 1
ATOM 666 O O . VAL A 1 88 ? 13.385 1.110 -22.359 1.00 63.53 88 VAL A O 1
ATOM 669 N N . SER A 1 89 ? 14.984 1.185 -23.930 1.00 65.12 89 SER A N 1
ATOM 670 C CA . SER A 1 89 ? 14.312 0.238 -24.824 1.00 65.12 89 SER A CA 1
ATOM 671 C C . SER A 1 89 ? 13.955 -1.049 -24.079 1.00 65.12 89 SER A C 1
ATOM 673 O O . SER A 1 89 ? 14.830 -1.702 -23.508 1.00 65.12 89 SER A O 1
ATOM 675 N N . ARG A 1 90 ? 12.685 -1.461 -24.149 1.00 69.75 90 ARG A N 1
ATOM 676 C CA . ARG A 1 90 ? 12.175 -2.693 -23.524 1.00 69.75 90 ARG A CA 1
ATOM 677 C C . ARG A 1 90 ? 12.969 -3.944 -23.920 1.00 69.75 90 ARG A C 1
ATOM 679 O O . ARG A 1 90 ? 13.093 -4.886 -23.144 1.00 69.75 90 ARG A O 1
ATOM 686 N N . ASN A 1 91 ? 13.548 -3.944 -25.120 1.00 75.62 91 ASN A N 1
ATOM 687 C CA . ASN A 1 91 ? 14.320 -5.071 -25.645 1.00 75.62 91 ASN A CA 1
ATOM 688 C C . ASN A 1 91 ? 15.769 -5.105 -25.134 1.00 75.62 91 ASN A C 1
ATOM 690 O O . ASN A 1 91 ? 16.456 -6.125 -25.289 1.00 75.62 91 ASN A O 1
ATOM 694 N N . SER A 1 92 ? 16.243 -4.030 -24.501 1.00 82.81 92 SER A N 1
ATOM 695 C CA . SER A 1 92 ? 17.576 -3.978 -23.911 1.00 82.81 92 SER A CA 1
ATOM 696 C C . SER A 1 92 ? 17.654 -4.860 -22.657 1.00 82.81 92 SER A C 1
ATOM 698 O O . SER A 1 92 ? 16.644 -5.246 -22.059 1.00 82.81 92 SER A O 1
ATOM 700 N N . LYS A 1 93 ? 18.876 -5.234 -22.261 1.00 84.31 93 LYS A N 1
ATOM 701 C CA . LYS A 1 93 ? 19.095 -5.974 -21.005 1.00 84.31 93 LYS A CA 1
ATOM 702 C C . LYS A 1 93 ? 18.638 -5.155 -19.793 1.00 84.31 93 LYS A C 1
ATOM 704 O O . LYS A 1 93 ? 18.095 -5.720 -18.851 1.00 84.31 93 LYS A O 1
ATOM 709 N N . GLU A 1 94 ? 18.831 -3.842 -19.853 1.00 79.06 94 GLU A N 1
ATOM 710 C CA . GLU A 1 94 ? 18.472 -2.892 -18.802 1.00 79.06 94 GLU A CA 1
ATOM 711 C C . GLU A 1 94 ? 16.953 -2.695 -18.704 1.00 79.06 94 GLU A C 1
ATOM 713 O O . GLU A 1 94 ? 16.395 -2.819 -17.619 1.00 79.06 94 GLU A O 1
ATOM 718 N N . GLY A 1 95 ? 16.256 -2.531 -19.834 1.00 78.50 95 GLY A N 1
ATOM 719 C CA . GLY A 1 95 ? 14.795 -2.415 -19.870 1.00 78.50 95 GLY A CA 1
ATOM 720 C C . GLY A 1 95 ? 14.118 -3.657 -19.290 1.00 78.50 95 GLY A C 1
ATOM 721 O O . GLY A 1 95 ? 13.261 -3.547 -18.412 1.00 78.50 95 GLY A O 1
ATOM 722 N N . ARG A 1 96 ? 14.593 -4.8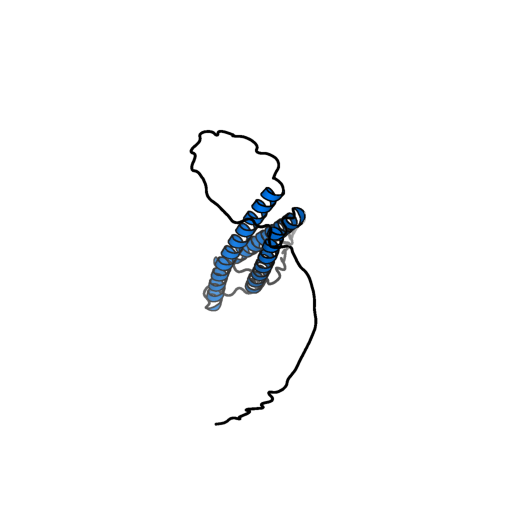51 -19.673 1.00 82.44 96 ARG A N 1
ATOM 723 C CA . ARG A 1 96 ? 14.136 -6.122 -19.086 1.00 82.44 96 ARG A CA 1
ATOM 724 C C . ARG A 1 96 ? 14.410 -6.224 -17.587 1.00 82.44 96 ARG A C 1
ATOM 726 O O . ARG A 1 96 ? 13.574 -6.763 -16.864 1.00 82.44 96 ARG A O 1
ATOM 733 N N . ALA A 1 97 ? 15.555 -5.735 -17.111 1.00 83.81 97 ALA A N 1
ATOM 734 C CA . ALA A 1 97 ? 15.868 -5.729 -15.684 1.00 83.81 97 ALA A CA 1
ATOM 735 C C . ALA A 1 97 ? 14.910 -4.815 -14.902 1.00 83.81 97 ALA A C 1
ATOM 737 O O . ALA A 1 97 ? 14.392 -5.235 -13.868 1.00 83.81 97 ALA A O 1
ATOM 738 N N . ILE A 1 98 ? 14.609 -3.625 -15.432 1.00 81.88 98 ILE A N 1
ATOM 739 C CA . ILE A 1 98 ? 13.654 -2.683 -14.833 1.00 81.88 98 ILE A CA 1
ATOM 740 C C . ILE A 1 98 ? 12.234 -3.269 -14.830 1.00 81.88 98 ILE A C 1
ATOM 742 O O . ILE A 1 98 ? 11.577 -3.248 -13.794 1.00 81.88 98 ILE A O 1
ATOM 746 N N . GLU A 1 99 ? 11.772 -3.865 -15.936 1.00 83.25 99 GLU A N 1
ATOM 747 C CA . GLU A 1 99 ? 10.447 -4.510 -16.017 1.00 83.25 99 GLU A CA 1
ATOM 748 C C . GLU A 1 99 ? 10.323 -5.653 -14.995 1.00 83.25 99 GLU A C 1
ATOM 750 O O . GLU A 1 99 ? 9.327 -5.768 -14.276 1.00 83.25 99 GLU A O 1
ATOM 755 N N . MET A 1 100 ? 11.359 -6.490 -14.883 1.00 86.88 100 MET A N 1
ATOM 756 C CA . MET A 1 100 ? 11.399 -7.576 -13.903 1.00 86.88 100 MET A CA 1
ATOM 757 C C . MET A 1 100 ? 11.416 -7.064 -12.461 1.00 86.88 100 MET A C 1
ATOM 759 O O . MET A 1 100 ? 10.776 -7.671 -11.601 1.00 86.88 100 MET A O 1
ATOM 763 N N . GLN A 1 101 ? 12.122 -5.967 -12.186 1.00 86.19 101 GLN A N 1
ATOM 764 C CA . GLN A 1 101 ? 12.127 -5.343 -10.867 1.00 86.19 101 GLN A CA 1
ATOM 765 C C . GLN A 1 101 ? 10.757 -4.737 -10.538 1.00 86.19 101 GLN A C 1
ATOM 767 O O . GLN A 1 101 ? 10.198 -5.054 -9.492 1.00 86.19 101 GLN A O 1
ATOM 772 N N . GLY A 1 102 ? 10.149 -4.004 -11.475 1.00 85.50 102 GLY A N 1
ATOM 773 C CA . GLY A 1 102 ? 8.796 -3.465 -11.336 1.00 85.50 102 GLY A CA 1
ATOM 774 C C . GLY A 1 102 ? 7.755 -4.547 -11.040 1.00 85.50 102 GLY A C 1
ATOM 775 O O . GLY A 1 102 ? 6.900 -4.360 -10.181 1.00 85.50 102 GLY A O 1
ATOM 776 N N . ARG A 1 103 ? 7.867 -5.733 -11.657 1.00 88.31 103 ARG A N 1
ATOM 777 C CA . ARG A 1 103 ? 7.011 -6.892 -11.333 1.00 88.31 103 ARG A CA 1
ATOM 778 C C . ARG A 1 103 ? 7.214 -7.415 -9.912 1.00 88.31 103 ARG A C 1
ATOM 780 O O . ARG A 1 103 ? 6.237 -7.777 -9.257 1.00 88.31 103 ARG A O 1
ATOM 787 N N . LYS A 1 104 ? 8.455 -7.474 -9.422 1.00 91.19 104 LYS A N 1
ATOM 788 C CA . LYS A 1 104 ? 8.734 -7.876 -8.031 1.00 91.19 104 LYS A CA 1
ATOM 789 C C . LYS A 1 104 ? 8.153 -6.866 -7.049 1.00 91.19 104 LYS A C 1
ATOM 791 O O . LYS A 1 104 ? 7.479 -7.260 -6.097 1.00 91.19 104 LYS A O 1
ATOM 796 N N . ASP A 1 105 ? 8.367 -5.585 -7.316 1.00 90.62 105 ASP A N 1
ATOM 797 C CA . ASP A 1 105 ? 7.870 -4.499 -6.479 1.00 90.62 105 ASP A CA 1
ATOM 798 C C . ASP A 1 105 ? 6.340 -4.422 -6.514 1.00 90.62 105 ASP A C 1
ATOM 800 O O . ASP A 1 105 ? 5.718 -4.184 -5.482 1.00 90.62 105 ASP A O 1
ATOM 804 N N . LEU A 1 106 ? 5.707 -4.748 -7.645 1.00 91.19 106 LEU A N 1
ATOM 805 C CA . LEU A 1 106 ? 4.252 -4.873 -7.758 1.00 91.19 106 LEU A CA 1
ATOM 806 C C . LEU A 1 106 ? 3.696 -5.952 -6.821 1.00 91.19 106 LEU A C 1
ATOM 808 O O . LEU A 1 106 ? 2.730 -5.708 -6.096 1.00 91.19 106 LEU A O 1
ATOM 812 N N . VAL A 1 107 ? 4.316 -7.137 -6.805 1.00 93.19 107 VAL A N 1
ATOM 813 C CA . VAL A 1 107 ? 3.927 -8.234 -5.902 1.00 93.19 107 VAL A CA 1
ATOM 814 C C . VAL A 1 107 ? 4.148 -7.834 -4.443 1.00 93.19 107 VAL A C 1
ATOM 816 O O . VAL A 1 107 ? 3.285 -8.080 -3.595 1.00 93.19 107 VAL A O 1
ATOM 819 N N . ARG A 1 108 ? 5.274 -7.177 -4.142 1.00 93.44 108 ARG A N 1
ATOM 820 C CA . ARG A 1 108 ? 5.570 -6.653 -2.802 1.00 93.44 108 ARG A CA 1
ATOM 821 C C . ARG A 1 108 ? 4.514 -5.639 -2.362 1.00 93.44 108 ARG A C 1
ATOM 823 O O . ARG A 1 108 ? 3.956 -5.787 -1.278 1.00 93.44 108 ARG A O 1
ATOM 830 N N . ASN A 1 109 ? 4.171 -4.677 -3.216 1.00 93.38 109 ASN A N 1
ATOM 831 C CA . ASN A 1 109 ? 3.160 -3.666 -2.926 1.00 93.38 109 ASN A CA 1
ATOM 832 C C . ASN A 1 109 ? 1.754 -4.274 -2.773 1.00 93.38 109 ASN A C 1
ATOM 834 O O . ASN A 1 109 ? 1.041 -3.964 -1.826 1.00 93.38 109 ASN A O 1
ATOM 838 N N . SER A 1 110 ? 1.379 -5.247 -3.607 1.00 94.38 110 SER A N 1
ATOM 839 C CA . SER A 1 110 ? 0.114 -5.981 -3.443 1.00 94.38 110 SER A CA 1
ATOM 840 C C . SER A 1 110 ? 0.002 -6.667 -2.068 1.00 94.38 110 SER A C 1
ATOM 842 O O . SER A 1 110 ? -1.044 -6.610 -1.408 1.00 94.38 110 SER A O 1
ATOM 844 N N . ARG A 1 111 ? 1.104 -7.251 -1.573 1.00 95.94 111 ARG A N 1
ATOM 845 C CA . ARG A 1 111 ? 1.171 -7.796 -0.208 1.00 95.94 111 ARG A CA 1
ATOM 846 C C . ARG A 1 111 ? 1.016 -6.696 0.846 1.00 95.94 111 ARG A C 1
ATOM 848 O O . ARG A 1 111 ? 0.276 -6.902 1.806 1.00 95.94 111 ARG A O 1
ATOM 855 N N . MET A 1 112 ? 1.676 -5.551 0.675 1.00 95.44 112 MET A N 1
ATOM 856 C CA . MET A 1 112 ? 1.561 -4.409 1.592 1.00 95.44 112 MET A CA 1
ATOM 857 C C . MET A 1 112 ? 0.125 -3.880 1.681 1.00 95.44 112 MET A C 1
ATOM 859 O O . MET A 1 112 ? -0.379 -3.699 2.787 1.00 95.44 112 MET A O 1
ATOM 863 N N . ILE A 1 113 ? -0.568 -3.729 0.547 1.00 93.31 113 ILE A N 1
ATOM 864 C CA . ILE A 1 113 ? -1.990 -3.346 0.500 1.00 93.31 113 ILE A CA 1
ATOM 865 C C . ILE A 1 113 ? -2.835 -4.330 1.307 1.00 93.31 113 ILE A C 1
ATOM 867 O O . ILE A 1 113 ? -3.642 -3.922 2.141 1.00 93.31 113 ILE A O 1
ATOM 871 N N . SER A 1 114 ? -2.629 -5.631 1.091 1.00 95.31 114 SER A N 1
ATOM 872 C CA . SER A 1 114 ? -3.381 -6.677 1.793 1.00 95.31 114 SER A CA 1
ATOM 873 C C . SER A 1 114 ? -3.160 -6.617 3.309 1.00 95.31 114 SER A C 1
ATOM 875 O O . SER A 1 114 ? -4.112 -6.722 4.080 1.00 95.31 114 SER A O 1
ATOM 877 N N . GLN A 1 115 ? -1.916 -6.395 3.747 1.00 94.56 115 GLN A N 1
ATOM 878 C CA . GLN A 1 115 ? -1.585 -6.217 5.164 1.00 94.56 115 GLN A CA 1
ATOM 879 C C . GLN A 1 115 ? -2.229 -4.955 5.748 1.00 94.56 115 GLN A C 1
ATOM 881 O O . GLN A 1 115 ? -2.826 -5.018 6.820 1.00 94.56 115 GLN A O 1
ATOM 886 N N . CYS A 1 116 ? -2.147 -3.827 5.038 1.00 93.06 116 CYS A N 1
ATOM 887 C CA . CYS A 1 116 ? -2.737 -2.561 5.466 1.00 93.06 116 CYS A CA 1
ATOM 888 C C . CYS A 1 116 ? -4.258 -2.687 5.645 1.00 93.06 116 CYS A C 1
ATOM 890 O O . CYS A 1 116 ? -4.789 -2.348 6.703 1.00 93.06 116 CYS A O 1
ATOM 892 N N . LYS A 1 117 ? -4.949 -3.274 4.656 1.00 93.31 117 LYS A N 1
ATOM 893 C CA . LYS A 1 117 ? -6.398 -3.522 4.708 1.00 93.31 117 LYS A CA 1
ATOM 894 C C . LYS A 1 117 ? -6.784 -4.468 5.845 1.00 93.31 117 LYS A C 1
ATOM 896 O O . LYS A 1 117 ? -7.726 -4.177 6.576 1.00 93.31 117 LYS A O 1
ATOM 901 N N . GLY A 1 118 ? -6.027 -5.547 6.056 1.00 93.19 118 GLY A N 1
ATOM 902 C CA . GLY A 1 118 ? -6.268 -6.472 7.168 1.00 93.19 118 GLY A CA 1
ATOM 903 C C . GLY A 1 118 ? -6.150 -5.804 8.544 1.00 93.19 118 GLY A C 1
ATOM 904 O O . GLY A 1 118 ? -6.987 -6.020 9.424 1.00 93.19 118 GLY A O 1
ATOM 905 N N . GLU A 1 119 ? -5.150 -4.940 8.728 1.00 91.81 119 GLU A N 1
ATOM 906 C CA . GLU A 1 119 ? -4.990 -4.176 9.970 1.00 91.81 119 GLU A CA 1
ATOM 907 C C . GLU A 1 119 ? -6.096 -3.135 10.168 1.00 91.81 119 GLU A C 1
ATOM 909 O O . GLU A 1 119 ? -6.624 -3.007 11.276 1.00 91.81 119 GLU A O 1
ATOM 914 N N . LEU A 1 120 ? -6.501 -2.444 9.100 1.00 92.00 120 LEU A N 1
ATOM 915 C CA . LEU A 1 120 ? -7.621 -1.503 9.112 1.00 92.00 120 LEU A CA 1
ATOM 916 C C . LEU A 1 120 ? -8.938 -2.174 9.498 1.00 92.00 120 LEU A C 1
ATOM 918 O O . LEU A 1 120 ? -9.661 -1.667 10.353 1.00 92.00 120 LEU A O 1
ATOM 922 N N . GLU A 1 121 ? -9.251 -3.328 8.913 1.00 93.38 121 GLU A N 1
ATOM 923 C CA . GLU A 1 121 ? -10.441 -4.098 9.278 1.00 93.38 121 GLU A CA 1
ATOM 924 C C . GLU A 1 121 ? -10.400 -4.537 10.743 1.00 93.38 121 GLU A C 1
ATOM 926 O O . GLU A 1 121 ? -11.409 -4.468 11.449 1.00 93.38 121 GLU A O 1
ATOM 931 N N . SER A 1 122 ? -9.230 -4.956 11.229 1.00 92.75 122 SER A N 1
ATOM 932 C CA . SER A 1 122 ? -9.036 -5.306 12.634 1.00 92.75 122 SER A CA 1
ATOM 933 C C . SER A 1 122 ? -9.267 -4.101 13.556 1.00 92.75 122 SER A C 1
ATOM 935 O O . SER A 1 122 ? -9.987 -4.225 14.547 1.00 92.75 122 SER A O 1
ATOM 937 N N . LEU A 1 123 ? -8.734 -2.922 13.216 1.00 89.62 123 LEU A N 1
ATOM 938 C CA . LEU A 1 123 ? -8.973 -1.681 13.959 1.00 89.62 123 LEU A CA 1
ATOM 939 C C . LEU A 1 123 ? -10.450 -1.277 13.953 1.00 89.62 123 LEU A C 1
ATOM 941 O O . LEU A 1 123 ? -10.990 -0.960 15.009 1.00 89.62 123 LEU A O 1
ATOM 945 N N . LYS A 1 124 ? -11.125 -1.347 12.799 1.00 90.56 124 LYS A N 1
ATOM 946 C CA . LYS A 1 124 ? -12.559 -1.035 12.658 1.00 90.56 124 LYS A CA 1
ATOM 947 C C . LYS A 1 124 ? -13.424 -1.971 13.518 1.00 90.56 124 LYS A C 1
ATOM 949 O O . LYS A 1 124 ? -14.364 -1.511 14.165 1.00 90.56 124 LYS A O 1
ATOM 954 N N . LYS A 1 125 ? -13.077 -3.263 13.609 1.00 90.81 125 LYS A N 1
ATOM 955 C CA . LYS A 1 125 ? -13.743 -4.229 14.509 1.00 90.81 125 LYS A CA 1
ATOM 956 C C . LYS A 1 125 ? -13.562 -3.866 15.986 1.00 90.81 125 LYS A C 1
ATOM 958 O O . LYS A 1 125 ? -14.534 -3.893 16.737 1.00 90.81 125 LYS A O 1
ATOM 963 N N . VAL A 1 126 ? -12.346 -3.498 16.397 1.00 88.81 126 VAL A N 1
ATOM 964 C CA . VAL A 1 126 ? -12.069 -3.072 17.781 1.00 88.81 126 VAL A CA 1
ATOM 965 C C . VAL A 1 126 ? -12.781 -1.761 18.106 1.00 88.81 126 VAL A C 1
ATOM 967 O O . VAL A 1 126 ? -13.384 -1.655 19.171 1.00 88.81 126 VAL A O 1
ATOM 970 N N . LEU A 1 127 ? -12.782 -0.799 17.179 1.00 87.38 127 LEU A N 1
ATOM 971 C CA . LEU A 1 127 ? -13.515 0.455 17.323 1.00 87.38 127 LEU A CA 1
ATOM 972 C C . LEU A 1 127 ? -15.002 0.181 17.558 1.00 87.38 127 LEU A C 1
ATOM 974 O O . LEU A 1 127 ? -15.542 0.655 18.553 1.00 87.38 127 LEU A O 1
ATOM 978 N N . LYS A 1 128 ? -15.627 -0.663 16.725 1.00 87.81 128 LYS A N 1
ATOM 979 C CA . LYS A 1 128 ? -17.037 -1.054 16.872 1.00 87.81 128 LYS A CA 1
ATOM 980 C C . LYS A 1 128 ? -17.325 -1.717 18.224 1.00 87.81 128 LYS A C 1
ATOM 982 O O . LYS A 1 128 ? -18.335 -1.407 18.846 1.00 87.81 128 LYS A O 1
ATOM 987 N N . ALA A 1 129 ? -16.437 -2.593 18.696 1.00 85.75 129 ALA A N 1
ATOM 988 C CA . ALA A 1 129 ? -16.567 -3.220 20.012 1.00 85.75 129 ALA A CA 1
ATOM 989 C C . ALA A 1 129 ? -16.432 -2.199 21.161 1.00 85.75 129 ALA A C 1
ATOM 991 O O . ALA A 1 129 ? -17.147 -2.290 22.154 1.00 85.75 129 ALA A O 1
ATOM 992 N N . SER A 1 130 ? -15.547 -1.206 21.016 1.00 81.25 130 SER A N 1
ATOM 993 C CA . SER A 1 130 ? -15.341 -0.139 22.008 1.00 81.25 130 SER A CA 1
ATOM 994 C C . SER A 1 130 ? -16.443 0.927 22.008 1.00 81.25 130 SER A C 1
ATOM 996 O O . SER A 1 130 ? -16.723 1.510 23.050 1.00 81.25 130 SER A O 1
ATOM 998 N N . SER A 1 131 ? -17.098 1.162 20.866 1.00 75.94 131 SER A N 1
ATOM 999 C CA . SER A 1 131 ? -18.193 2.126 20.719 1.00 75.94 131 SER A CA 1
ATOM 1000 C C . SER A 1 131 ? -19.580 1.515 20.960 1.00 75.94 131 SER A C 1
ATOM 1002 O O . SER A 1 131 ? -20.570 2.238 20.916 1.00 75.94 131 SER A O 1
ATOM 1004 N N . GLY A 1 132 ? -19.672 0.194 21.157 1.00 56.56 132 GLY A N 1
ATOM 1005 C CA . GLY A 1 132 ? -20.918 -0.562 21.011 1.00 56.56 132 GLY A CA 1
ATOM 1006 C C . GLY A 1 132 ? -21.134 -1.688 22.021 1.00 56.56 132 GLY A C 1
ATOM 1007 O O . GLY A 1 132 ? -21.571 -2.764 21.631 1.00 56.56 132 GLY A O 1
ATOM 1008 N N . ALA A 1 133 ? -20.902 -1.443 23.314 1.00 48.44 133 ALA A N 1
ATOM 1009 C CA . ALA A 1 133 ? -21.469 -2.249 24.406 1.00 48.44 133 ALA A CA 1
ATOM 1010 C C . ALA A 1 133 ? -22.798 -1.635 24.897 1.00 48.44 133 ALA A C 1
ATOM 1012 O O . ALA A 1 133 ? -22.941 -1.269 26.061 1.00 48.44 133 ALA A O 1
ATOM 1013 N N . GLY A 1 134 ? -23.760 -1.468 23.984 1.00 44.53 134 GLY A N 1
ATOM 1014 C CA . GLY A 1 134 ? -25.009 -0.763 24.277 1.00 44.53 134 GLY A CA 1
ATOM 1015 C C . GLY A 1 134 ? -26.120 -0.935 23.243 1.00 44.53 134 GLY A C 1
ATOM 1016 O O . GLY A 1 134 ? -26.718 0.062 22.872 1.00 44.53 134 GLY A O 1
ATOM 1017 N N . ASN A 1 135 ? -26.362 -2.151 22.744 1.00 43.28 135 ASN A N 1
ATOM 1018 C CA . ASN A 1 135 ? -27.698 -2.706 22.457 1.00 43.28 135 ASN A CA 1
ATOM 1019 C C . ASN A 1 135 ? -27.554 -4.006 21.664 1.00 43.28 135 ASN A C 1
ATOM 1021 O O . ASN A 1 135 ? -27.322 -3.965 20.465 1.00 43.28 135 ASN A O 1
ATOM 1025 N N . GLU A 1 136 ? -27.716 -5.134 22.350 1.00 42.03 136 GLU A N 1
ATOM 1026 C CA . GLU A 1 136 ? -28.401 -6.331 21.846 1.00 42.03 136 GLU A CA 1
ATOM 1027 C C . GLU A 1 136 ? -28.636 -7.250 23.059 1.00 42.03 136 GLU A C 1
ATOM 1029 O O . GLU A 1 136 ? -27.873 -8.160 23.366 1.00 42.03 136 GLU A O 1
ATOM 1034 N N . LYS A 1 137 ? -29.681 -6.932 23.839 1.00 45.31 137 LYS A N 1
ATOM 1035 C CA . LYS A 1 137 ? -30.309 -7.872 24.777 1.00 45.31 137 LYS A C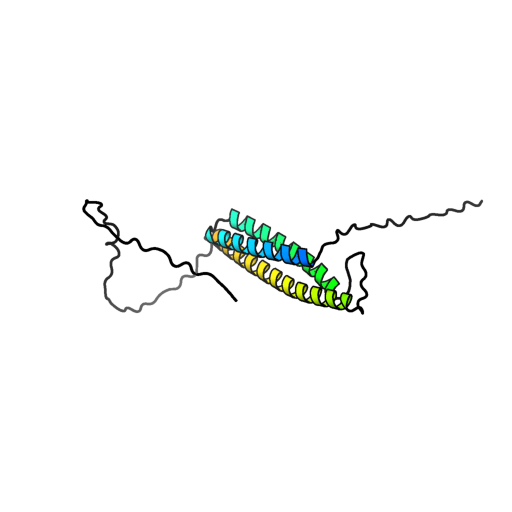A 1
ATOM 1036 C C . LYS A 1 137 ? -31.531 -8.475 24.085 1.00 45.31 137 LYS A C 1
ATOM 1038 O O . LYS A 1 137 ? -32.516 -7.760 23.921 1.00 45.31 137 LYS A O 1
ATOM 1043 N N . LYS A 1 138 ? -31.456 -9.773 23.774 1.00 41.66 138 LYS A N 1
ATOM 1044 C CA . LYS A 1 138 ? -32.429 -10.850 24.069 1.00 41.66 138 LYS A CA 1
ATOM 1045 C C . LYS A 1 138 ? -32.442 -11.902 22.958 1.00 41.66 138 LYS A C 1
ATOM 1047 O O . LYS A 1 138 ? -32.989 -11.655 21.897 1.00 41.66 138 LYS A O 1
ATOM 1052 N N . GLU A 1 139 ? -31.965 -13.095 23.291 1.00 38.00 139 GLU A N 1
ATOM 1053 C CA . GLU A 1 139 ? -32.855 -14.249 23.450 1.00 38.00 139 GLU A CA 1
ATOM 1054 C C . GLU A 1 139 ? -32.328 -15.085 24.627 1.00 38.00 139 GLU A C 1
ATOM 1056 O O . GLU A 1 139 ? -31.250 -15.673 24.582 1.00 38.00 139 GLU A O 1
ATOM 1061 N N . GLU A 1 140 ? -33.058 -15.007 25.743 1.00 44.69 140 GLU A N 1
ATOM 1062 C CA . GLU A 1 140 ? -33.077 -16.045 26.769 1.00 44.69 140 GLU A CA 1
ATOM 1063 C C . GLU A 1 140 ? -33.831 -17.237 26.187 1.00 44.69 140 GLU A C 1
ATOM 1065 O O . GLU A 1 140 ? -34.987 -17.069 25.821 1.00 44.69 140 GLU A O 1
ATOM 1070 N N . GLU A 1 141 ? -33.232 -18.422 26.217 1.00 36.66 141 GLU A N 1
ATOM 1071 C CA . GLU A 1 141 ? -33.918 -19.624 26.693 1.00 36.66 141 GLU A CA 1
ATOM 1072 C C . GLU A 1 141 ? -32.882 -20.527 27.383 1.00 36.66 141 GLU A C 1
ATOM 1074 O O . GLU A 1 141 ? -32.051 -21.187 26.766 1.00 36.66 141 GLU A O 1
ATOM 1079 N N . SER A 1 142 ? -32.919 -20.519 28.714 1.00 39.38 142 SER A N 1
ATOM 1080 C CA . SER A 1 142 ? -32.695 -21.721 29.527 1.00 39.38 142 SER A CA 1
ATOM 1081 C C . SER A 1 142 ? -34.079 -22.105 30.087 1.00 39.38 142 SER A C 1
ATOM 1083 O O . SER A 1 142 ? -34.901 -21.190 30.210 1.00 39.38 142 SER A O 1
ATOM 1085 N N . PRO A 1 143 ? -34.372 -23.364 30.476 1.00 55.00 143 PRO A N 1
ATOM 1086 C CA . PRO A 1 143 ? -33.502 -24.165 31.345 1.00 55.00 143 PRO A CA 1
ATOM 1087 C C . PRO A 1 143 ? -33.495 -25.680 31.043 1.00 55.00 143 PRO A C 1
ATOM 1089 O O . PRO A 1 143 ? -34.311 -26.187 30.285 1.00 55.00 143 PRO A O 1
ATOM 1092 N N . VAL A 1 144 ? -32.580 -26.421 31.678 1.00 33.59 144 VAL A N 1
ATOM 1093 C CA . VAL A 1 144 ? -32.865 -27.612 32.516 1.00 33.59 144 VAL A CA 1
ATOM 1094 C C . VAL A 1 144 ? -31.533 -28.274 32.902 1.00 33.59 144 VAL A C 1
ATOM 1096 O O . VAL A 1 144 ? -30.839 -28.893 32.102 1.00 33.59 144 VAL A O 1
ATOM 1099 N N . SER A 1 145 ? -31.197 -28.063 34.171 1.00 45.19 145 SER A N 1
ATOM 1100 C CA . SER A 1 145 ? -30.628 -28.984 35.157 1.00 45.19 145 SER A CA 1
ATOM 1101 C C . SER A 1 145 ? -29.877 -30.234 34.679 1.00 45.19 145 SER A C 1
ATOM 1103 O O . SER A 1 145 ? -30.478 -31.195 34.200 1.00 45.19 145 SER A O 1
ATOM 1105 N N . ARG A 1 146 ? -28.600 -30.328 35.062 1.00 42.94 146 ARG A N 1
ATOM 1106 C CA . ARG A 1 146 ? -28.078 -31.578 35.626 1.00 42.94 146 ARG A CA 1
ATOM 1107 C C . ARG A 1 146 ? -27.042 -31.279 36.701 1.00 42.94 146 ARG A C 1
ATOM 1109 O O . ARG A 1 146 ? -25.988 -30.716 36.430 1.00 42.94 146 ARG A O 1
ATOM 1116 N N . GLU A 1 147 ? -27.413 -31.643 37.917 1.00 43.75 147 GLU A N 1
ATOM 1117 C CA . GLU A 1 147 ? -26.572 -31.683 39.104 1.00 43.75 147 GLU A CA 1
ATOM 1118 C C . GLU A 1 147 ? -25.328 -32.548 38.859 1.00 43.75 147 GLU A C 1
ATOM 1120 O O . GLU A 1 147 ? -25.420 -33.642 38.293 1.00 43.75 147 GLU A O 1
ATOM 1125 N N . PHE A 1 148 ? -24.177 -32.080 39.338 1.00 40.12 148 PHE A N 1
ATOM 1126 C CA . PHE A 1 148 ? -23.145 -32.963 39.865 1.00 40.12 148 PHE A CA 1
ATOM 1127 C C . PHE A 1 148 ? -22.426 -32.244 41.009 1.00 40.12 148 PHE A C 1
ATOM 1129 O O . PHE A 1 148 ? -21.979 -31.106 40.861 1.00 40.12 148 PHE A O 1
ATOM 1136 N N . GLU A 1 149 ? -22.414 -32.894 42.167 1.00 43.75 149 GLU A N 1
ATOM 1137 C CA . GLU A 1 149 ? -21.902 -32.389 43.434 1.00 43.75 149 GLU A CA 1
ATOM 1138 C C . GLU A 1 149 ? -20.371 -32.266 43.478 1.00 43.75 149 GLU A C 1
ATOM 1140 O O . GLU A 1 149 ? -19.640 -33.101 42.952 1.00 43.75 149 GLU A O 1
ATOM 1145 N N . ALA A 1 150 ? -19.960 -31.212 44.191 1.00 42.41 150 ALA A N 1
ATOM 1146 C CA . ALA A 1 150 ? -18.914 -31.121 45.213 1.00 42.41 150 ALA A CA 1
ATOM 1147 C C . ALA A 1 150 ? -17.502 -31.681 44.959 1.00 42.41 150 ALA A C 1
ATOM 1149 O O . ALA A 1 150 ? -17.275 -32.887 44.918 1.00 42.41 150 ALA A O 1
ATOM 1150 N N . ALA A 1 151 ? -16.538 -30.753 45.002 1.00 43.09 151 ALA A N 1
ATOM 1151 C CA . ALA A 1 151 ? -15.457 -30.636 46.004 1.00 43.09 151 ALA A CA 1
ATOM 1152 C C . ALA A 1 151 ? -14.201 -30.077 45.315 1.00 43.09 151 ALA A C 1
ATOM 1154 O O . ALA A 1 151 ? -13.913 -30.442 44.183 1.00 43.09 151 ALA A O 1
ATOM 1155 N N . ASP A 1 152 ? -13.334 -29.257 45.889 1.00 43.56 152 ASP A N 1
ATOM 1156 C CA . ASP A 1 152 ? -13.271 -28.407 47.075 1.00 43.56 152 ASP A CA 1
ATOM 1157 C C . ASP A 1 152 ? -11.923 -27.656 46.903 1.00 43.56 152 ASP A C 1
ATOM 1159 O O . ASP A 1 152 ? -11.017 -28.153 46.232 1.00 43.56 152 ASP A O 1
ATOM 1163 N N . MET A 1 153 ? -11.791 -26.490 47.532 1.00 44.97 153 MET A N 1
ATOM 1164 C CA . MET A 1 153 ? -10.537 -25.788 47.847 1.00 44.97 153 MET A CA 1
ATOM 1165 C C . MET A 1 153 ? -9.668 -25.219 46.706 1.00 44.97 153 MET A C 1
ATOM 1167 O O . MET A 1 153 ? -8.867 -25.917 46.102 1.00 44.97 153 MET A O 1
ATOM 1171 N N . PHE A 1 154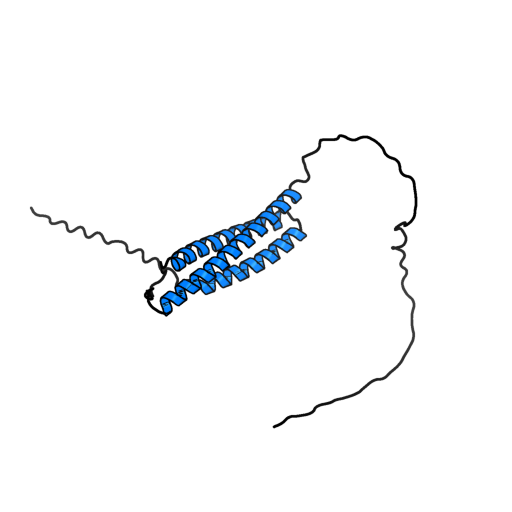 ? -9.694 -23.891 46.545 1.00 45.00 154 PHE A N 1
ATOM 1172 C CA . PHE A 1 154 ? -8.541 -23.014 46.836 1.00 45.00 154 PHE A CA 1
ATOM 1173 C C . PHE A 1 154 ? -9.041 -21.560 46.925 1.00 45.00 154 PHE A C 1
ATOM 1175 O O . PHE A 1 154 ? -9.349 -20.927 45.918 1.00 45.00 154 PHE A O 1
ATOM 1182 N N . SER A 1 155 ? -9.172 -21.053 48.156 1.00 51.38 155 SER A N 1
ATOM 1183 C CA . SER A 1 155 ? -9.512 -19.652 48.436 1.00 51.38 155 SER A CA 1
ATOM 1184 C C . SER A 1 155 ? -8.303 -18.749 48.170 1.00 51.38 155 SER A C 1
ATOM 1186 O O . SER A 1 155 ? -7.188 -19.060 48.589 1.00 51.38 155 SER A O 1
ATOM 1188 N N . MET A 1 156 ? -8.535 -17.638 47.469 1.00 48.00 156 MET A N 1
ATOM 1189 C CA . MET A 1 156 ? -7.530 -16.680 46.987 1.00 48.00 156 MET A CA 1
ATOM 1190 C C . MET A 1 156 ? -7.234 -15.540 47.985 1.00 48.00 156 MET A C 1
ATOM 1192 O O . MET A 1 156 ? -6.747 -14.487 47.584 1.00 48.00 156 MET A O 1
ATOM 1196 N N . ASP A 1 157 ? -7.496 -15.742 49.278 1.00 53.88 157 ASP A N 1
ATOM 1197 C CA . ASP A 1 157 ? -7.408 -14.698 50.318 1.00 53.88 157 ASP A CA 1
ATOM 1198 C C . ASP A 1 157 ? -6.066 -14.647 51.086 1.00 53.88 157 ASP A C 1
ATOM 1200 O O . ASP A 1 157 ? -5.985 -14.063 52.162 1.00 53.88 157 ASP A O 1
ATOM 1204 N N . ALA A 1 158 ? -4.980 -15.219 50.553 1.00 53.88 158 ALA A N 1
ATOM 1205 C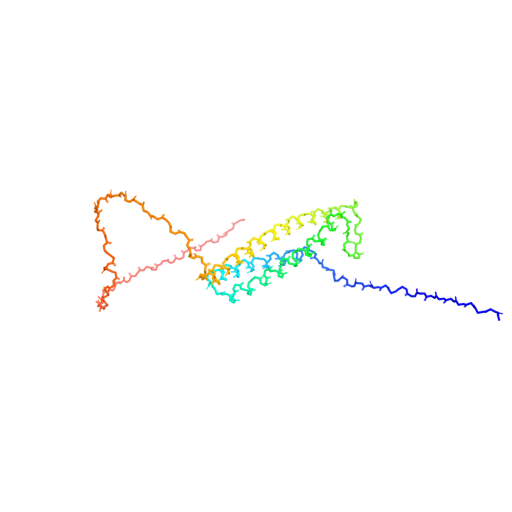 CA . ALA A 1 158 ? -3.675 -15.269 51.237 1.00 53.88 158 ALA A CA 1
ATOM 1206 C C . ALA A 1 158 ? -2.542 -14.465 50.559 1.00 53.88 158 ALA A C 1
ATOM 1208 O O . ALA A 1 158 ? -1.371 -14.736 50.817 1.00 53.88 158 ALA A O 1
ATOM 1209 N N . LEU A 1 159 ? -2.849 -13.499 49.679 1.00 53.12 159 LEU A N 1
ATOM 1210 C CA . LEU A 1 159 ? -1.821 -12.782 48.896 1.00 53.12 159 LEU A CA 1
ATOM 1211 C C . LEU A 1 159 ? -1.528 -11.333 49.341 1.00 53.12 159 LEU A C 1
ATOM 1213 O O . LEU A 1 159 ? -0.674 -10.690 48.739 1.00 53.12 159 LEU A O 1
ATOM 1217 N N . PHE A 1 160 ? -2.196 -10.815 50.378 1.00 56.69 160 PHE A N 1
ATOM 1218 C CA . PHE A 1 160 ? -2.045 -9.420 50.825 1.00 56.69 160 PHE A CA 1
ATOM 1219 C C . PHE A 1 160 ? -1.818 -9.281 52.335 1.00 56.69 160 PHE A C 1
ATOM 1221 O O . PHE A 1 160 ? -2.544 -8.550 53.002 1.00 56.69 160 PHE A O 1
ATOM 1228 N N . ASP A 1 161 ? -0.786 -9.935 52.868 1.00 42.12 161 ASP A N 1
ATOM 1229 C CA . ASP A 1 161 ? -0.261 -9.573 54.190 1.00 42.12 161 ASP A CA 1
ATOM 1230 C C . ASP A 1 161 ? 1.263 -9.382 54.103 1.00 42.12 161 ASP A C 1
ATOM 1232 O O . ASP A 1 161 ? 2.056 -10.318 54.218 1.00 42.12 161 ASP A O 1
ATOM 1236 N N . GLU A 1 162 ? 1.675 -8.146 53.797 1.00 50.31 162 GLU A N 1
ATOM 1237 C CA . GLU A 1 162 ? 3.032 -7.670 54.082 1.00 50.31 162 GLU A CA 1
ATOM 1238 C C . GLU A 1 162 ? 3.201 -7.523 55.598 1.00 50.31 162 GLU A C 1
ATOM 1240 O O . GLU A 1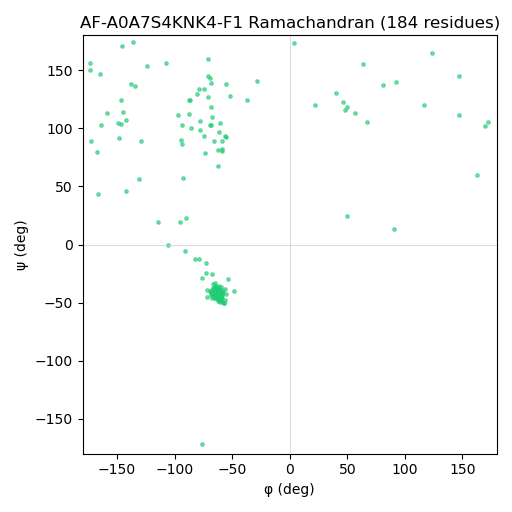 162 ? 2.322 -6.996 56.281 1.00 50.31 162 GLU A O 1
ATOM 1245 N N . PRO A 1 163 ? 4.395 -7.835 56.119 1.00 45.81 163 PRO A N 1
ATOM 1246 C CA . PRO A 1 163 ? 5.103 -6.744 56.781 1.00 45.81 163 PRO A CA 1
ATOM 1247 C C . PRO A 1 163 ? 6.609 -6.702 56.473 1.00 45.81 163 PRO A C 1
ATOM 1249 O O . PRO A 1 163 ? 7.324 -7.703 56.496 1.00 45.81 163 PRO A O 1
ATOM 1252 N N . ALA A 1 164 ? 7.098 -5.482 56.248 1.00 43.78 164 ALA A N 1
ATOM 1253 C CA . ALA A 1 164 ? 8.511 -5.096 56.256 1.00 43.78 164 ALA A CA 1
ATOM 1254 C C . ALA A 1 164 ? 9.063 -4.981 57.710 1.00 43.78 164 ALA A C 1
ATOM 1256 O O . ALA A 1 164 ? 8.321 -5.172 58.672 1.00 43.78 164 ALA A O 1
ATOM 1257 N N . PRO A 1 165 ? 10.291 -4.473 57.939 1.00 65.81 165 PRO A N 1
ATOM 1258 C CA . PRO A 1 165 ? 11.603 -5.030 57.599 1.00 65.81 165 PRO A CA 1
ATOM 1259 C C . PRO A 1 165 ? 12.511 -5.163 58.852 1.00 65.81 165 PRO A C 1
ATOM 1261 O O . PRO A 1 165 ? 12.433 -4.350 59.772 1.00 65.81 165 PRO A O 1
ATOM 1264 N N . SER A 1 166 ? 13.478 -6.094 58.881 1.00 43.84 166 SER A N 1
ATOM 1265 C CA . SER A 1 166 ? 14.544 -6.053 59.905 1.00 43.84 166 SER A CA 1
ATOM 1266 C C . SER A 1 166 ? 15.898 -6.620 59.452 1.00 43.84 166 SER A C 1
ATOM 1268 O O . SER A 1 166 ? 16.105 -7.824 59.381 1.00 43.84 166 SER A O 1
ATOM 1270 N N . ALA A 1 167 ? 16.817 -5.688 59.195 1.00 43.34 167 ALA A N 1
ATOM 1271 C CA . ALA A 1 167 ? 18.181 -5.611 59.723 1.00 43.34 167 ALA A CA 1
ATOM 1272 C C . ALA A 1 167 ? 19.127 -6.845 59.723 1.00 43.34 167 ALA A C 1
ATOM 1274 O O . ALA A 1 167 ? 19.053 -7.707 60.588 1.00 43.34 167 ALA A O 1
ATOM 1275 N N . LYS A 1 168 ? 20.203 -6.658 58.935 1.00 45.50 168 LYS A N 1
ATOM 1276 C CA . LYS A 1 168 ? 21.638 -6.636 59.322 1.00 45.50 168 LYS A CA 1
ATOM 1277 C C . LYS A 1 168 ? 22.499 -7.915 59.284 1.00 45.50 168 LYS A C 1
ATOM 1279 O O . LYS A 1 168 ? 22.158 -8.949 59.839 1.00 45.50 168 LYS A O 1
ATOM 1284 N N . CYS A 1 169 ? 23.732 -7.638 58.819 1.00 36.28 169 CYS A N 1
ATOM 1285 C CA . CYS A 1 169 ? 25.026 -8.311 59.033 1.00 36.28 169 CYS A CA 1
ATOM 1286 C C . CYS A 1 169 ? 25.299 -9.565 58.181 1.00 36.28 169 CYS A C 1
ATOM 1288 O O . CYS A 1 169 ? 24.438 -10.416 58.059 1.00 36.28 169 CYS A O 1
ATOM 1290 N N . SER A 1 170 ? 26.476 -9.815 57.595 1.00 42.25 170 SER A N 1
ATOM 1291 C CA . SER A 1 170 ? 27.762 -9.108 57.466 1.00 42.25 170 SER A CA 1
ATOM 1292 C C . SER A 1 170 ? 28.654 -9.915 56.508 1.00 42.25 170 SER A C 1
ATOM 1294 O O . SER A 1 170 ? 28.607 -11.136 56.581 1.00 42.25 170 SER A O 1
ATOM 1296 N N . ALA A 1 171 ? 29.546 -9.226 55.775 1.00 44.53 171 ALA A N 1
ATOM 1297 C CA . ALA A 1 171 ? 30.850 -9.710 55.267 1.00 44.53 171 ALA A CA 1
ATOM 1298 C C . ALA A 1 171 ? 30.822 -10.883 54.237 1.00 44.53 171 ALA A C 1
ATOM 1300 O O . ALA A 1 171 ? 29.872 -11.639 54.166 1.00 44.53 171 ALA A O 1
ATOM 1301 N N . GLN A 1 172 ? 31.795 -11.123 53.354 1.00 44.25 172 GLN A N 1
ATOM 1302 C CA . GLN A 1 172 ? 33.165 -10.646 53.210 1.00 44.25 172 GLN A CA 1
ATOM 1303 C C . GLN A 1 172 ? 33.667 -10.993 51.789 1.00 44.25 172 GLN A C 1
ATOM 1305 O O . GLN A 1 172 ? 33.322 -12.037 51.254 1.00 44.25 172 GLN A O 1
ATOM 1310 N N . ALA A 1 173 ? 34.518 -10.115 51.252 1.00 43.41 173 ALA A N 1
ATOM 1311 C CA . ALA A 1 173 ? 35.701 -10.356 50.415 1.00 43.41 173 ALA A CA 1
ATOM 1312 C C . ALA A 1 173 ? 35.732 -11.431 49.302 1.00 43.41 173 ALA A C 1
ATOM 1314 O O . ALA A 1 173 ? 35.679 -12.628 49.551 1.00 43.41 173 ALA A O 1
ATOM 1315 N N . GLY A 1 174 ? 36.194 -10.966 48.134 1.00 38.12 174 GLY A N 1
ATOM 1316 C CA . GLY A 1 174 ? 37.399 -11.533 47.515 1.00 38.12 174 GLY A CA 1
ATOM 1317 C C . GLY A 1 174 ? 37.186 -12.216 46.169 1.00 38.12 174 GLY A C 1
ATOM 1318 O O . GLY A 1 174 ? 36.484 -13.213 46.077 1.00 38.12 174 GLY A O 1
ATOM 1319 N N . GLY A 1 175 ? 37.860 -11.717 45.129 1.00 44.84 175 GLY A N 1
ATOM 1320 C CA . GLY A 1 175 ? 37.926 -12.420 43.846 1.00 44.84 175 GLY A CA 1
ATOM 1321 C C . GLY A 1 175 ? 38.370 -11.562 42.670 1.00 44.84 175 GLY A C 1
ATOM 1322 O O . GLY A 1 175 ? 37.626 -11.393 41.715 1.00 44.84 175 GLY A O 1
ATOM 1323 N N . ASN A 1 176 ? 39.573 -11.004 42.759 1.00 50.44 176 ASN A N 1
ATOM 1324 C CA . ASN A 1 176 ? 40.310 -10.410 41.646 1.00 50.44 176 ASN A CA 1
ATOM 1325 C C . ASN A 1 176 ? 40.954 -11.542 40.814 1.00 50.44 176 ASN A C 1
ATOM 1327 O O . ASN A 1 176 ? 41.555 -12.413 41.434 1.00 50.44 176 ASN A O 1
ATOM 1331 N N . LEU A 1 177 ? 40.857 -11.529 39.477 1.00 52.56 177 LEU A N 1
ATOM 1332 C CA . LEU A 1 177 ? 41.711 -12.252 38.496 1.00 52.56 177 LEU A CA 1
ATOM 1333 C C . LEU A 1 177 ? 41.307 -11.756 37.087 1.00 52.56 177 LEU A C 1
ATOM 1335 O O . LEU A 1 177 ? 40.235 -12.088 36.595 1.00 52.56 177 LEU A O 1
ATOM 1339 N N . THR A 1 178 ? 41.919 -10.694 36.556 1.00 47.97 178 THR A N 1
ATOM 1340 C CA . THR A 1 178 ? 43.123 -10.660 35.691 1.00 47.97 178 THR A CA 1
ATOM 1341 C C . THR A 1 178 ? 43.042 -11.476 34.392 1.00 47.97 178 THR A C 1
ATOM 1343 O O . THR A 1 178 ? 43.068 -12.699 34.418 1.00 47.97 178 THR A O 1
ATOM 1346 N N . SER A 1 179 ? 43.054 -10.730 33.282 1.00 48.91 179 SER A N 1
ATOM 1347 C CA . SER A 1 179 ? 43.875 -10.888 32.069 1.00 48.91 179 SER A CA 1
ATOM 1348 C C . SER A 1 179 ? 44.047 -12.259 31.404 1.00 48.91 179 SER A C 1
ATOM 1350 O O . SER A 1 179 ? 44.713 -13.140 31.934 1.00 48.91 179 SER A O 1
ATOM 1352 N N . ALA A 1 180 ? 43.677 -12.319 30.121 1.00 51.56 180 ALA A N 1
ATOM 1353 C CA . ALA A 1 180 ? 44.474 -13.006 29.103 1.00 51.56 180 ALA A CA 1
ATOM 1354 C C . ALA A 1 180 ? 44.313 -12.301 27.744 1.00 51.56 180 ALA A C 1
ATOM 1356 O O . ALA A 1 180 ? 43.397 -12.556 26.968 1.00 51.56 180 ALA A O 1
ATOM 1357 N N . GLU A 1 181 ? 45.227 -11.368 27.504 1.00 50.88 181 GLU A N 1
ATOM 1358 C CA . GLU A 1 181 ? 45.664 -10.909 26.190 1.00 50.88 181 GLU A CA 1
ATOM 1359 C C . GLU A 1 181 ? 46.443 -12.051 25.512 1.00 50.88 181 GLU A C 1
ATOM 1361 O O . GLU A 1 181 ? 47.247 -12.701 26.173 1.00 50.88 181 GLU A O 1
ATOM 1366 N N . THR A 1 182 ? 46.258 -12.302 24.212 1.00 51.19 182 THR A N 1
ATOM 1367 C CA . THR A 1 182 ? 47.342 -12.819 23.349 1.00 51.19 182 THR A CA 1
ATOM 1368 C C . THR A 1 182 ? 47.075 -12.540 21.863 1.00 51.19 182 THR A C 1
ATOM 1370 O O . THR A 1 182 ? 46.145 -13.041 21.241 1.00 51.19 182 THR A O 1
ATOM 1373 N N . LYS A 1 183 ? 47.945 -11.673 21.340 1.00 53.28 183 LYS A N 1
ATOM 1374 C CA . LYS A 1 183 ? 48.396 -11.432 19.958 1.00 53.28 183 LYS A CA 1
ATOM 1375 C C . LYS A 1 183 ? 48.377 -12.635 18.979 1.00 53.28 183 LYS A C 1
ATOM 1377 O O . LYS A 1 183 ? 48.819 -13.716 19.342 1.00 53.28 183 LYS A O 1
ATOM 1382 N N . LYS A 1 184 ? 47.972 -12.334 17.723 1.00 43.62 184 LYS A N 1
ATOM 1383 C CA . LYS A 1 184 ? 48.633 -12.491 16.377 1.00 43.62 184 LYS A CA 1
ATOM 1384 C C . LYS A 1 184 ? 50.024 -13.189 16.314 1.00 43.62 184 LYS A C 1
ATOM 1386 O O . LYS A 1 184 ? 50.689 -13.193 17.344 1.00 43.62 184 LYS A O 1
ATOM 1391 N N . PRO A 1 185 ? 50.630 -13.482 15.130 1.00 60.66 185 PRO A N 1
ATOM 1392 C CA . PRO A 1 185 ? 50.153 -13.542 13.726 1.00 60.66 185 PRO A CA 1
ATOM 1393 C C . PRO A 1 185 ? 50.662 -14.783 12.931 1.00 60.66 185 PRO A C 1
ATOM 1395 O O . PRO A 1 185 ? 51.561 -15.474 13.391 1.00 60.66 185 PRO A O 1
ATOM 1398 N N . GLU A 1 186 ? 50.184 -14.976 11.695 1.00 51.44 186 GLU A N 1
ATOM 1399 C CA . GLU A 1 186 ? 51.027 -15.199 10.496 1.00 51.44 186 GLU A CA 1
ATOM 1400 C C . GLU A 1 186 ? 50.245 -14.793 9.239 1.00 51.44 186 GLU A C 1
ATOM 1402 O O . GLU A 1 186 ? 49.023 -15.071 9.197 1.00 51.44 186 GLU A O 1
#

Sequence (186 aa):
DDSEEGSGSEEDEDEDEGEDEDLPNLVNSLEARLEAFKHQAKRGKEMKNVTTLGKCIETGDALAGELESCHKKLTSLASGMYFGKKTVSRNSKEGRAIEMQGRKDLVRNSRMISQCKGELESLKKVLKASSGAGNEKKEEESPVSREFEAADMFSMDALFDEPAPSAKCSAQAGGNLTSAETKKPE

Secondary structure (DSSP, 8-state):
----------------------HHHHHHHHHHHHHHHHHHHHHHHHH--HHHHHHHHHHHHHHHHHHHHHHHHHHHHHHT---SS----TTSHHHHHHHHHHHHHHHHHHHHHHHHHHHHHHHHHHHHHHH--S------------------------S---------------------------